Protein AF-A0A1I0YES9-F1 (afdb_monomer)

Mean predicted aligned error: 20.86 Å

Solvent-accessible surface area (backbone atoms only — not comparable to full-atom values): 18907 Å² total; per-residue (Å²): 132,87,70,92,66,82,30,44,30,53,49,101,87,64,50,78,77,45,81,45,62,55,63,86,83,44,99,81,66,45,87,92,53,69,62,56,60,60,53,52,29,49,54,52,49,52,52,48,52,53,48,55,63,71,62,62,65,89,45,71,67,57,54,51,50,52,53,52,50,52,54,51,50,54,49,51,52,53,52,51,52,52,50,52,52,51,51,54,52,54,51,52,54,52,48,55,52,51,51,51,62,43,51,58,49,55,53,49,50,55,54,50,54,51,50,54,50,52,52,54,51,51,54,53,51,52,53,55,51,53,53,49,50,56,53,48,54,55,51,48,56,51,50,51,35,51,76,70,64,66,46,97,68,83,80,75,80,78,62,101,71,59,51,49,64,53,56,75,46,67,52,98,89,67,52,83,46,68,76,28,62,70,71,69,89,75,85,62,88,60,73,70,65,76,51,72,86,46,80,73,61,46,94,71,64,46,67,60,97,80,45,80,45,35,68,84,66,85,85,87,80,72,72,76,84,72,62,74,56,67,52,79,45,81,43,47,48,80,54,72,48,67,80,52,74,48,78,56,83,97,53,90,74,50,103,82,48,51,75,47,79,40,72,40,94,86,65,50,71,71,58,52,51,53,54,60,65,16,47,67,44,78,46,78,75,61,96,41,33,34,35,47,29,64,72,42,73,72,52,87,56,69,46,54,35,32,40,39,49,94

Structure (mmCIF, N/CA/C/O backbone):
data_AF-A0A1I0YES9-F1
#
_entry.id   AF-A0A1I0YES9-F1
#
loop_
_atom_site.group_PDB
_atom_site.id
_atom_site.type_symbol
_atom_site.label_atom_id
_atom_site.label_alt_id
_atom_site.label_comp_id
_atom_site.label_asym_id
_atom_site.label_entity_id
_atom_site.label_seq_id
_atom_site.pdbx_PDB_ins_code
_atom_site.Cartn_x
_atom_site.Cartn_y
_atom_site.Cartn_z
_atom_site.occupancy
_atom_site.B_iso_or_equiv
_atom_site.auth_seq_id
_atom_site.auth_comp_id
_atom_site.auth_asym_id
_atom_site.auth_atom_id
_atom_site.pdbx_PDB_model_num
ATOM 1 N N . MET A 1 1 ? -72.087 -4.915 114.574 1.00 39.50 1 MET A N 1
ATOM 2 C CA . MET A 1 1 ? -73.286 -5.766 114.750 1.00 39.50 1 MET A CA 1
ATOM 3 C C . MET A 1 1 ? -72.898 -7.165 114.307 1.00 39.50 1 MET A C 1
ATOM 5 O O . MET A 1 1 ? -72.171 -7.263 113.325 1.00 39.50 1 MET A O 1
ATOM 9 N N . SER A 1 2 ? -73.262 -8.209 115.051 1.00 33.34 2 SER A N 1
ATOM 10 C CA . SER A 1 2 ? -72.766 -9.565 114.781 1.00 33.34 2 SER A CA 1
ATOM 11 C C . SER A 1 2 ? -73.334 -10.151 113.488 1.00 33.34 2 SER A C 1
ATOM 13 O O . SER A 1 2 ? -74.545 -10.192 113.324 1.00 33.34 2 SER A O 1
ATOM 15 N N . GLY A 1 3 ? -72.426 -10.613 112.625 1.00 33.34 3 GLY A N 1
ATOM 16 C CA . GLY A 1 3 ? -72.601 -11.643 111.597 1.00 33.34 3 GLY A CA 1
ATOM 17 C C . GLY A 1 3 ? -73.947 -11.774 110.880 1.00 33.34 3 GLY A C 1
ATOM 18 O O . GLY A 1 3 ? -74.808 -12.529 111.320 1.00 33.34 3 GLY A O 1
ATOM 19 N N . PHE A 1 4 ? -74.005 -11.269 109.645 1.00 38.16 4 PHE A N 1
ATOM 20 C CA . PHE A 1 4 ? -74.541 -12.106 108.567 1.00 38.16 4 PHE A CA 1
ATOM 21 C C . PHE A 1 4 ? -73.547 -13.263 108.373 1.00 38.16 4 PHE A C 1
ATOM 23 O O . PHE A 1 4 ? -72.517 -13.095 107.722 1.00 38.16 4 PHE A O 1
ATOM 30 N N . GLN A 1 5 ? -73.782 -14.389 109.050 1.00 46.78 5 GLN A N 1
ATOM 31 C CA . GLN A 1 5 ? -72.938 -15.584 108.936 1.00 46.78 5 GLN A CA 1
ATOM 32 C C . GLN A 1 5 ? -73.099 -16.208 107.543 1.00 46.78 5 GLN A C 1
ATOM 34 O O . GLN A 1 5 ? -74.176 -16.121 106.961 1.00 46.78 5 GLN A O 1
ATOM 39 N N . ALA A 1 6 ? -72.046 -16.837 107.014 1.00 45.03 6 ALA A N 1
ATOM 40 C CA . ALA A 1 6 ? -72.135 -17.604 105.773 1.00 45.03 6 ALA A CA 1
ATOM 41 C C . ALA A 1 6 ? -73.107 -18.795 105.947 1.00 45.03 6 ALA A C 1
ATOM 43 O O . ALA A 1 6 ? -73.213 -19.358 107.035 1.00 45.03 6 ALA A O 1
ATOM 44 N N . LEU A 1 7 ? -73.884 -19.128 104.909 1.00 57.81 7 LEU A N 1
ATOM 45 C CA . LEU A 1 7 ? -75.196 -19.783 105.072 1.00 57.81 7 LEU A CA 1
ATOM 46 C C . LEU A 1 7 ? -75.272 -21.176 104.423 1.00 57.81 7 LEU A C 1
ATOM 48 O O . LEU A 1 7 ? -75.690 -21.294 103.279 1.00 57.81 7 LEU A O 1
ATOM 52 N N . GLU A 1 8 ? -74.861 -22.241 105.101 1.00 55.75 8 GLU A N 1
ATOM 53 C CA . GLU A 1 8 ? -74.481 -23.481 104.406 1.00 55.75 8 GLU A CA 1
ATOM 54 C C . GLU A 1 8 ? -75.596 -24.256 103.668 1.00 55.75 8 GLU A C 1
ATOM 56 O O . GLU A 1 8 ? -76.604 -24.645 104.258 1.00 55.75 8 GLU A O 1
ATOM 61 N N . GLN A 1 9 ? -75.331 -24.615 102.403 1.00 57.19 9 GLN A N 1
ATOM 62 C CA . GLN A 1 9 ? -75.964 -25.735 101.704 1.00 57.19 9 GLN A CA 1
ATOM 63 C C . GLN A 1 9 ? -75.720 -27.011 102.513 1.00 57.19 9 GLN A C 1
ATOM 65 O O . GLN A 1 9 ? -74.569 -27.355 102.794 1.00 57.19 9 GLN A O 1
ATOM 70 N N . ARG A 1 10 ? -76.784 -27.737 102.870 1.00 56.84 10 ARG A N 1
ATOM 71 C CA . ARG A 1 10 ? -76.700 -28.950 103.695 1.00 56.84 10 ARG A CA 1
ATOM 72 C C . ARG A 1 10 ? -77.358 -30.157 103.027 1.00 56.84 10 ARG A C 1
ATOM 74 O O . ARG A 1 10 ? -78.342 -30.023 102.306 1.00 56.84 10 ARG A O 1
ATOM 81 N N . ASP A 1 11 ? -76.815 -31.348 103.268 1.00 59.56 11 ASP A N 1
ATOM 82 C CA . ASP A 1 11 ? -77.378 -32.605 102.772 1.00 59.56 11 ASP A CA 1
ATOM 83 C C . ASP A 1 11 ? -78.706 -32.968 103.479 1.00 59.56 11 ASP A C 1
ATOM 85 O O . ASP A 1 11 ? -79.130 -32.343 104.459 1.00 59.56 11 ASP A O 1
ATOM 89 N N . LYS A 1 12 ? -79.364 -34.045 103.026 1.00 56.19 12 LYS A N 1
ATOM 90 C CA . LYS A 1 12 ? -80.618 -34.540 103.634 1.00 56.19 12 LYS A CA 1
ATOM 91 C C . LYS A 1 12 ? -80.484 -34.935 105.117 1.00 56.19 12 LYS A C 1
ATOM 93 O O . LYS A 1 12 ? -81.504 -35.093 105.782 1.00 56.19 12 LYS A O 1
ATOM 98 N N . LYS A 1 13 ? -79.262 -35.089 105.639 1.00 59.03 13 LYS A N 1
ATOM 99 C CA . LYS A 1 13 ? -78.939 -35.418 107.037 1.00 59.03 13 LYS A CA 1
ATOM 100 C C . LYS A 1 13 ? -78.491 -34.192 107.851 1.00 59.03 13 LYS A C 1
ATOM 102 O O . LYS A 1 13 ? -78.345 -34.310 109.062 1.00 59.03 13 LYS A O 1
ATOM 107 N N . GLY A 1 14 ? -78.330 -33.025 107.222 1.00 55.53 14 GLY A N 1
ATOM 108 C CA . GLY A 1 14 ? -77.914 -31.770 107.853 1.00 55.53 14 GLY A CA 1
ATOM 109 C C . GLY A 1 14 ? -76.415 -31.453 107.769 1.00 55.53 14 GLY A C 1
ATOM 110 O O . GLY A 1 14 ? -75.996 -30.465 108.371 1.00 55.53 14 GLY A O 1
ATOM 111 N N . ASN A 1 15 ? -75.608 -32.231 107.041 1.00 59.72 15 ASN A N 1
ATOM 112 C CA . ASN A 1 15 ? -74.166 -31.990 106.887 1.00 59.72 15 ASN A CA 1
ATOM 113 C C . ASN A 1 15 ? -73.889 -30.880 105.870 1.00 59.72 15 ASN A C 1
ATOM 115 O O . ASN A 1 15 ? -74.498 -30.874 104.806 1.00 59.72 15 ASN A O 1
ATOM 119 N N . ILE A 1 16 ? -72.939 -29.993 106.163 1.00 61.31 16 ILE A N 1
ATOM 120 C CA . ILE A 1 16 ? -72.508 -28.906 105.270 1.00 61.31 16 ILE A CA 1
ATOM 121 C C . ILE A 1 16 ? -71.869 -29.481 103.998 1.00 61.31 16 ILE A C 1
ATOM 123 O O . ILE A 1 16 ? -70.936 -30.277 104.078 1.00 61.31 16 ILE A O 1
ATOM 127 N N . LEU A 1 17 ? -72.363 -29.051 102.836 1.00 62.03 17 LEU A N 1
ATOM 128 C CA . LEU A 1 17 ? -71.818 -29.355 101.509 1.00 62.03 17 LEU A CA 1
ATOM 129 C C . LEU A 1 17 ? -71.111 -28.141 100.880 1.00 62.03 17 LEU A C 1
ATOM 131 O O . LEU A 1 17 ? -70.144 -28.325 100.146 1.00 62.03 17 LEU A O 1
ATOM 135 N N . ALA A 1 18 ? -71.563 -26.916 101.176 1.00 59.91 18 ALA A N 1
ATOM 136 C CA . ALA A 1 18 ? -70.895 -25.659 100.821 1.00 59.91 18 ALA A CA 1
ATOM 137 C C . ALA A 1 18 ? -71.454 -24.492 101.655 1.00 59.91 18 ALA A C 1
ATOM 139 O O . ALA A 1 18 ? -72.605 -24.545 102.068 1.00 59.91 18 ALA A O 1
ATOM 140 N N . GLU A 1 19 ? -70.702 -23.411 101.863 1.00 53.53 19 GLU A N 1
ATOM 141 C CA . GLU A 1 19 ? -71.211 -22.205 102.538 1.00 53.53 19 GLU A CA 1
ATOM 142 C C . GLU A 1 19 ? -72.015 -21.317 101.546 1.00 53.53 19 GLU A C 1
ATOM 144 O O . GLU A 1 19 ? -71.445 -20.753 100.614 1.00 53.53 19 GLU A O 1
ATOM 149 N N . GLY A 1 20 ? -73.348 -21.231 101.711 1.00 53.19 20 GLY A N 1
ATOM 150 C CA . GLY A 1 20 ? -74.310 -20.433 100.915 1.00 53.19 20 GLY A CA 1
ATOM 151 C C . GLY A 1 20 ? -75.500 -21.233 100.307 1.00 53.19 20 GLY A C 1
ATOM 152 O O . GLY A 1 20 ? -75.258 -22.311 99.772 1.00 53.19 20 GLY A O 1
ATOM 153 N N . VAL A 1 21 ? -76.779 -20.782 100.286 1.00 53.59 21 VAL A N 1
ATOM 154 C CA . VAL A 1 21 ? -77.417 -19.602 100.942 1.00 53.59 21 VAL A CA 1
ATOM 155 C C . VAL A 1 21 ? -78.905 -19.810 101.397 1.00 53.59 21 VAL A C 1
ATOM 157 O O . VAL A 1 21 ? -79.758 -18.980 101.111 1.00 53.59 21 VAL A O 1
ATOM 160 N N . VAL A 1 22 ? -79.267 -20.870 102.139 1.00 50.53 22 VAL A N 1
ATOM 161 C CA . VAL A 1 22 ? -80.494 -20.940 103.003 1.00 50.53 22 VAL A CA 1
ATOM 162 C C . VAL A 1 22 ? -80.456 -22.176 103.905 1.00 50.53 22 VAL A C 1
ATOM 164 O O . VAL A 1 22 ? -80.057 -23.249 103.464 1.00 50.53 22 VAL A O 1
ATOM 167 N N . SER A 1 23 ? -80.975 -22.064 105.134 1.00 48.97 23 SER A N 1
ATOM 168 C CA . SER A 1 23 ? -81.404 -23.248 105.892 1.00 48.97 23 SER A CA 1
ATOM 169 C C . SER A 1 23 ? -82.873 -23.558 105.602 1.00 48.97 23 SER A C 1
ATOM 171 O O . SER A 1 23 ? -83.720 -22.664 105.627 1.00 48.97 23 SER A O 1
ATOM 173 N N . LYS A 1 24 ? -83.179 -24.849 105.439 1.00 50.25 24 LYS A N 1
ATOM 174 C CA . LYS A 1 24 ? -84.542 -25.415 105.452 1.00 50.25 24 LYS A CA 1
ATOM 175 C C . LYS A 1 24 ? -85.346 -25.043 106.711 1.00 50.25 24 LYS A C 1
ATOM 177 O O . LYS A 1 24 ? -86.572 -25.005 106.662 1.00 50.25 24 LYS A O 1
ATOM 182 N N . ASP A 1 25 ? -84.654 -24.704 107.800 1.00 49.19 25 ASP A N 1
ATOM 183 C CA . ASP A 1 25 ? -85.221 -24.301 109.092 1.00 49.19 25 ASP A CA 1
ATOM 184 C C . ASP A 1 25 ? -85.488 -22.779 109.177 1.00 49.19 25 ASP A C 1
ATOM 186 O O . ASP A 1 25 ? -85.439 -22.178 110.251 1.00 49.19 25 ASP A O 1
ATOM 190 N N . SER A 1 26 ? -85.753 -22.124 108.040 1.00 52.66 26 SER A N 1
ATOM 191 C CA . SER A 1 26 ? -86.293 -20.761 108.028 1.00 52.66 26 SER A CA 1
ATOM 192 C C . SER A 1 26 ? -87.669 -20.737 108.718 1.00 52.66 26 SER A C 1
ATOM 194 O O . SER A 1 26 ? -88.516 -21.577 108.411 1.00 52.66 26 SER A O 1
ATOM 196 N N . PRO A 1 27 ? -87.974 -19.759 109.594 1.00 52.38 27 PRO A N 1
ATOM 197 C CA . PRO A 1 27 ? -89.284 -19.655 110.250 1.00 52.38 27 PRO A CA 1
ATOM 198 C C . PRO A 1 27 ? -90.443 -19.313 109.288 1.00 52.38 27 PRO A C 1
ATOM 200 O O . PRO A 1 27 ? -91.572 -19.122 109.732 1.00 52.38 27 PRO A O 1
ATOM 203 N N . LEU A 1 28 ? -90.168 -19.215 107.982 1.00 51.03 28 LEU A N 1
ATOM 204 C CA . LEU A 1 28 ? -91.133 -18.974 106.907 1.00 51.03 28 LEU A CA 1
ATOM 205 C C . LEU A 1 28 ? -91.370 -20.211 106.015 1.00 51.03 28 LEU A C 1
ATOM 207 O O . LEU A 1 28 ? -92.166 -20.130 105.077 1.00 51.03 28 LEU A O 1
ATOM 211 N N . THR A 1 29 ? -90.703 -21.344 106.271 1.00 55.66 29 THR A N 1
ATOM 212 C CA . THR A 1 29 ? -90.888 -22.569 105.478 1.00 55.66 29 THR A CA 1
ATOM 213 C C . THR A 1 29 ? -92.224 -23.237 105.828 1.00 55.66 29 THR A C 1
ATOM 215 O O . THR A 1 29 ? -92.450 -23.658 106.963 1.00 55.66 29 THR A O 1
ATOM 218 N N . THR A 1 30 ? -93.112 -23.358 104.846 1.00 57.09 30 THR A N 1
ATOM 219 C CA . THR A 1 30 ? -94.385 -24.087 104.915 1.00 57.09 30 THR A CA 1
ATOM 220 C C . THR A 1 30 ? -94.371 -25.240 103.908 1.00 57.09 30 THR A C 1
ATOM 222 O O . THR A 1 30 ? -93.484 -25.328 103.057 1.00 57.09 30 THR A O 1
ATOM 225 N N . GLY A 1 31 ? -95.359 -26.141 103.966 1.00 59.81 31 GLY A N 1
ATOM 226 C CA . GLY A 1 31 ? -95.460 -27.233 102.986 1.00 59.81 31 GLY A CA 1
ATOM 227 C C . GLY A 1 31 ? -95.463 -26.726 101.536 1.00 59.81 31 GLY A C 1
ATOM 228 O O . GLY A 1 31 ? -94.753 -27.269 100.693 1.00 59.81 31 GLY A O 1
ATOM 229 N N . ASP A 1 32 ? -96.167 -25.621 101.284 1.00 56.44 32 ASP A N 1
ATOM 230 C CA . ASP A 1 32 ? -96.429 -25.088 99.942 1.00 56.44 32 ASP A CA 1
ATOM 231 C C . ASP A 1 32 ? -95.246 -24.329 99.309 1.00 56.44 32 ASP A C 1
ATOM 233 O O . ASP A 1 32 ? -95.257 -24.088 98.104 1.00 56.44 32 ASP A O 1
ATOM 237 N N . ASN A 1 33 ? -94.225 -23.945 100.088 1.00 55.19 33 ASN A N 1
ATOM 238 C CA . ASN A 1 33 ? -93.036 -23.232 99.588 1.00 55.19 33 ASN A CA 1
ATOM 239 C C . ASN A 1 33 ? -91.731 -24.054 99.674 1.00 55.19 33 ASN A C 1
ATOM 241 O O . ASN A 1 33 ? -90.637 -23.535 99.427 1.00 55.19 33 ASN A O 1
ATOM 245 N N . THR A 1 34 ? -91.851 -25.355 99.960 1.00 57.09 34 THR A N 1
ATOM 246 C CA . THR A 1 34 ? -90.730 -26.303 100.003 1.00 57.09 34 THR A CA 1
ATOM 247 C C . THR A 1 34 ? -90.016 -26.360 98.644 1.00 57.09 34 THR A C 1
ATOM 249 O O . THR A 1 34 ? -90.621 -26.707 97.633 1.00 57.09 34 THR A O 1
ATOM 252 N N . GLY A 1 35 ? -88.721 -26.029 98.614 1.00 61.12 35 GLY A N 1
ATOM 253 C CA . GLY A 1 35 ? -87.875 -26.053 97.410 1.00 61.12 35 GLY A CA 1
ATOM 254 C C . GLY A 1 35 ? -87.785 -24.734 96.628 1.00 61.12 35 GLY A C 1
ATOM 255 O O . GLY A 1 35 ? -86.829 -24.549 95.880 1.00 61.12 35 GLY A O 1
ATOM 256 N N . ILE A 1 36 ? -88.693 -23.769 96.838 1.00 64.56 36 ILE A N 1
ATOM 257 C CA . ILE A 1 36 ? -88.598 -22.440 96.192 1.00 64.56 36 ILE A CA 1
ATOM 258 C C . ILE A 1 36 ? -87.325 -21.710 96.650 1.00 64.56 36 ILE A C 1
ATOM 260 O O . ILE A 1 36 ? -86.632 -21.082 95.851 1.00 64.56 36 ILE A O 1
ATOM 264 N N . TYR A 1 37 ? -86.983 -21.839 97.933 1.00 63.22 37 TYR A N 1
ATOM 265 C CA . TYR A 1 37 ? -85.780 -21.244 98.513 1.00 63.22 37 TYR A CA 1
ATOM 266 C C . TYR A 1 37 ? -84.473 -21.851 97.977 1.00 63.22 37 TYR A C 1
ATOM 268 O O . TYR A 1 37 ? -83.497 -21.118 97.832 1.00 63.22 37 TYR A O 1
ATOM 276 N N . ASP A 1 38 ? -84.461 -23.143 97.627 1.00 64.19 38 ASP A N 1
ATOM 277 C CA . ASP A 1 38 ? -83.286 -23.801 97.036 1.00 64.19 38 ASP A CA 1
ATOM 278 C C . ASP A 1 38 ? -82.996 -23.241 95.632 1.00 64.19 38 ASP A C 1
ATOM 280 O O . ASP A 1 38 ? -81.850 -22.932 95.309 1.00 64.19 38 ASP A O 1
ATOM 284 N N . VAL A 1 39 ? -84.046 -23.042 94.821 1.00 69.44 39 VAL A N 1
ATOM 285 C CA . VAL A 1 39 ? -83.941 -22.436 93.481 1.00 69.44 39 VAL A CA 1
ATOM 286 C C . VAL A 1 39 ? -83.455 -20.988 93.572 1.00 69.44 39 VAL A C 1
ATOM 288 O O . VAL A 1 39 ? -82.511 -20.618 92.882 1.00 69.44 39 VAL A O 1
ATOM 291 N N . ILE A 1 40 ? -84.029 -20.186 94.478 1.00 72.12 40 ILE A N 1
ATOM 292 C CA . ILE A 1 40 ? -83.613 -18.788 94.686 1.00 72.12 40 ILE A CA 1
ATOM 293 C C . ILE A 1 40 ? -82.141 -18.699 95.122 1.00 72.12 40 ILE A C 1
ATOM 295 O O . ILE A 1 40 ? -81.425 -17.803 94.674 1.00 72.12 40 ILE A O 1
ATOM 299 N N . ALA A 1 41 ? -81.663 -19.607 95.978 1.00 69.56 41 ALA A N 1
ATOM 300 C CA . ALA A 1 41 ? -80.262 -19.618 96.393 1.00 69.56 41 ALA A CA 1
ATOM 301 C C . ALA A 1 41 ? -79.305 -19.987 95.253 1.00 69.56 41 ALA A C 1
ATOM 303 O O . ALA A 1 41 ? -78.244 -19.371 95.142 1.00 69.56 41 ALA A O 1
ATOM 304 N N . GLU A 1 42 ? -79.676 -20.943 94.399 1.00 69.81 42 GLU A N 1
ATOM 305 C CA . GLU A 1 42 ? -78.869 -21.311 93.234 1.00 69.81 42 GLU A CA 1
ATOM 306 C C . GLU A 1 42 ? -78.844 -20.180 92.192 1.00 69.81 42 GLU A C 1
ATOM 308 O O . GLU A 1 42 ? -77.763 -19.791 91.753 1.00 69.81 42 GLU A O 1
ATOM 313 N N . ASP A 1 43 ? -79.986 -19.555 91.885 1.00 79.88 43 ASP A N 1
ATOM 314 C CA . ASP A 1 43 ? -80.059 -18.392 90.985 1.00 79.88 43 ASP A CA 1
ATOM 315 C C . ASP A 1 43 ? -79.182 -17.229 91.486 1.00 79.88 43 ASP A C 1
ATOM 317 O O . ASP A 1 43 ? -78.410 -16.641 90.723 1.00 79.88 43 ASP A O 1
ATOM 321 N N . LEU A 1 44 ? -79.232 -16.918 92.788 1.00 80.25 44 LEU A N 1
ATOM 322 C CA . LEU A 1 44 ? -78.382 -15.891 93.401 1.00 80.25 44 LEU A CA 1
ATOM 323 C C . LEU A 1 44 ? -76.890 -16.263 93.368 1.00 80.25 44 LEU A C 1
ATOM 325 O O . LEU A 1 44 ? -76.042 -15.380 93.214 1.00 80.25 44 LEU A O 1
ATOM 329 N N . ARG A 1 45 ? -76.551 -17.553 93.472 1.00 75.12 45 ARG A N 1
ATOM 330 C CA . ARG A 1 45 ? -75.173 -18.055 93.364 1.00 75.12 45 ARG A CA 1
ATOM 331 C C . ARG A 1 45 ? -74.646 -17.964 91.933 1.00 75.12 45 ARG A C 1
ATOM 333 O O . ARG A 1 45 ? -73.517 -17.512 91.731 1.00 75.12 45 ARG A O 1
ATOM 340 N N . VAL A 1 46 ? -75.468 -18.321 90.947 1.00 79.94 46 VAL A N 1
ATOM 341 C CA . VAL A 1 46 ? -75.164 -18.158 89.520 1.00 79.94 46 VAL A CA 1
ATOM 342 C C . VAL A 1 46 ? -74.950 -16.678 89.207 1.00 79.94 46 VAL A C 1
ATOM 344 O O . VAL A 1 46 ? -73.889 -16.328 88.690 1.00 79.94 46 VAL A O 1
ATOM 347 N N . LEU A 1 47 ? -75.864 -15.794 89.621 1.00 82.25 47 LEU A N 1
ATOM 348 C CA . LEU A 1 47 ? -75.720 -14.341 89.464 1.00 82.25 47 LEU A CA 1
ATOM 349 C C . LEU A 1 47 ? -74.445 -13.799 90.127 1.00 82.25 47 LEU A C 1
ATOM 351 O O . LEU A 1 47 ? -73.752 -12.982 89.522 1.00 82.25 47 LEU A O 1
ATOM 355 N N . LYS A 1 48 ? -74.085 -14.279 91.325 1.00 78.75 48 LYS A N 1
ATOM 356 C CA . LYS A 1 48 ? -72.828 -13.906 91.991 1.00 78.75 48 LYS A CA 1
ATOM 357 C C . LYS A 1 48 ? -71.600 -14.355 91.189 1.00 78.75 48 LYS A C 1
ATOM 359 O O . LYS A 1 48 ? -70.716 -13.540 90.954 1.00 78.75 48 LYS A O 1
ATOM 364 N N . SER A 1 49 ? -71.568 -15.595 90.696 1.00 76.31 49 SER A N 1
ATOM 365 C CA . SER A 1 49 ? -70.455 -16.084 89.862 1.00 76.31 49 SER A CA 1
ATOM 366 C C . SER A 1 49 ? -70.343 -15.363 88.511 1.00 76.31 49 SER A C 1
ATOM 368 O O . SER A 1 49 ? -69.239 -15.083 88.047 1.00 76.31 49 SER A O 1
ATOM 370 N N . MET A 1 50 ? -71.472 -15.003 87.890 1.00 80.62 50 MET A N 1
ATOM 371 C CA . MET A 1 50 ? -71.497 -14.194 86.671 1.00 80.62 50 MET A CA 1
ATOM 372 C C . MET A 1 50 ? -70.986 -12.778 86.936 1.00 80.62 50 MET A C 1
ATOM 374 O O . MET A 1 50 ? -70.209 -12.266 86.135 1.00 80.62 50 MET A O 1
ATOM 378 N N . LEU A 1 51 ? -71.371 -12.171 88.063 1.00 80.06 51 LEU A N 1
ATOM 379 C CA . LEU A 1 51 ? -70.880 -10.862 88.486 1.00 80.06 51 LEU A CA 1
ATOM 380 C C . LEU A 1 51 ? -69.373 -10.889 88.767 1.00 80.06 51 LEU A C 1
ATOM 382 O O . LEU A 1 51 ? -68.676 -9.991 88.313 1.00 80.06 51 LEU A O 1
ATOM 386 N N . ASP A 1 52 ? -68.861 -11.923 89.437 1.00 76.81 52 ASP A N 1
ATOM 387 C CA . ASP A 1 52 ? -67.426 -12.069 89.721 1.00 76.81 52 ASP A CA 1
ATOM 388 C C . ASP A 1 52 ? -66.598 -12.275 88.441 1.00 76.81 52 ASP A C 1
ATOM 390 O O . ASP A 1 52 ? -65.516 -11.708 88.310 1.00 76.81 52 ASP A O 1
ATOM 394 N N . ASN A 1 53 ? -67.136 -12.993 87.448 1.00 74.50 53 ASN A N 1
ATOM 395 C CA . ASN A 1 53 ? -66.519 -13.105 86.122 1.00 74.50 53 ASN A CA 1
ATOM 396 C C . ASN A 1 53 ? -66.598 -11.791 85.315 1.00 74.50 53 ASN A C 1
ATOM 398 O O . ASN A 1 53 ? -65.673 -11.476 84.572 1.00 74.50 53 ASN A O 1
ATOM 402 N N . PHE A 1 54 ? -67.671 -11.002 85.458 1.00 73.25 54 PHE A N 1
ATOM 403 C CA . PHE A 1 54 ? -67.789 -9.676 84.828 1.00 73.25 54 PHE A CA 1
ATOM 404 C C . PHE A 1 54 ? -66.939 -8.601 85.524 1.00 73.25 54 PHE A C 1
ATOM 406 O O . PHE A 1 54 ? -66.521 -7.641 84.880 1.00 73.25 54 PHE A O 1
ATOM 413 N N . GLN A 1 55 ? -66.667 -8.764 86.822 1.00 63.78 55 GLN A N 1
ATOM 414 C CA . GLN A 1 55 ? -65.728 -7.956 87.604 1.00 63.78 55 GLN A CA 1
ATOM 415 C C . GLN A 1 55 ? -64.287 -8.486 87.538 1.00 63.78 55 GLN A C 1
ATOM 417 O O . GLN A 1 55 ? -63.458 -8.128 88.375 1.00 63.78 55 GLN A O 1
ATOM 422 N N . GLN A 1 56 ? -63.945 -9.275 86.513 1.00 66.06 56 GLN A N 1
ATOM 423 C CA . GLN A 1 56 ? -62.554 -9.473 86.120 1.00 66.06 56 GLN A CA 1
ATOM 424 C C . GLN A 1 56 ? -62.014 -8.156 85.530 1.00 66.06 56 GLN A C 1
ATOM 426 O O . GLN A 1 56 ? -61.955 -7.961 84.316 1.00 66.06 56 GLN A O 1
ATOM 431 N N . GLU A 1 57 ? -61.692 -7.209 86.416 1.00 69.38 57 GLU A N 1
ATOM 432 C CA . GLU A 1 57 ? -61.181 -5.889 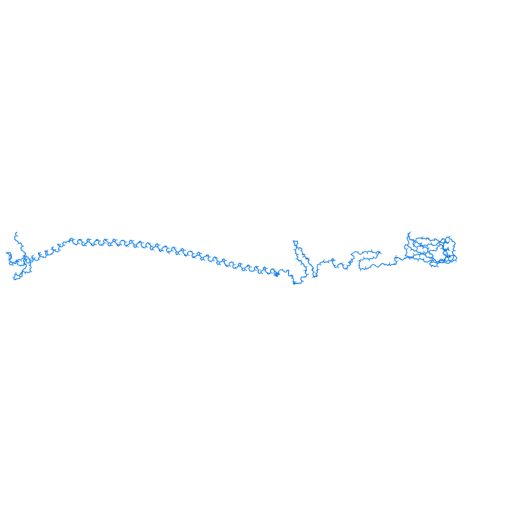86.058 1.00 69.38 57 GLU A CA 1
ATOM 433 C C . GLU A 1 57 ? -59.897 -6.019 85.233 1.00 69.38 57 GLU A C 1
ATOM 435 O O . GLU A 1 57 ? -59.004 -6.800 85.569 1.00 69.38 57 GLU A O 1
ATOM 440 N N . VAL A 1 58 ? -59.775 -5.210 84.173 1.00 74.56 58 VAL A N 1
ATOM 441 C CA . VAL A 1 58 ? -58.513 -5.070 83.435 1.00 74.56 58 VAL A CA 1
ATOM 442 C C . VAL A 1 58 ? -57.460 -4.563 84.411 1.00 74.56 58 VAL A C 1
ATOM 444 O O . VAL A 1 58 ? -57.494 -3.405 84.837 1.00 74.56 58 VAL A O 1
ATOM 447 N N . THR A 1 59 ? -56.531 -5.436 84.787 1.00 79.88 59 THR A N 1
ATOM 448 C CA . THR A 1 59 ? -55.546 -5.095 85.806 1.00 79.88 59 THR A CA 1
ATOM 449 C C . THR A 1 59 ? -54.516 -4.116 85.241 1.00 79.88 59 THR A C 1
ATOM 451 O O . THR A 1 59 ? -54.266 -4.054 84.032 1.00 79.88 59 THR A O 1
ATOM 454 N N . ARG A 1 60 ? -53.843 -3.363 86.123 1.00 81.50 60 ARG A N 1
ATOM 455 C CA . ARG A 1 60 ? -52.666 -2.573 85.714 1.00 81.50 60 ARG A CA 1
ATOM 456 C C . ARG A 1 60 ? -51.586 -3.448 85.073 1.00 81.50 60 ARG A C 1
ATOM 458 O O . ARG A 1 60 ? -50.932 -2.996 84.143 1.00 81.50 60 ARG A O 1
ATOM 465 N N . GLU A 1 61 ? -51.454 -4.696 85.517 1.00 87.00 61 GLU A N 1
ATOM 466 C CA . GLU A 1 61 ? -50.485 -5.649 84.978 1.00 87.00 61 GLU A CA 1
ATOM 467 C C . GLU A 1 61 ? -50.771 -5.993 83.505 1.00 87.00 61 GLU A C 1
ATOM 469 O O . GLU A 1 61 ? -49.845 -6.111 82.705 1.00 87.00 61 GLU A O 1
ATOM 474 N N . ASP A 1 62 ? -52.042 -6.099 83.113 1.00 87.19 62 ASP A N 1
ATOM 475 C CA . ASP A 1 62 ? -52.427 -6.394 81.727 1.00 87.19 62 ASP A CA 1
ATOM 476 C C . ASP A 1 62 ? -52.222 -5.187 80.805 1.00 87.19 62 ASP A C 1
ATOM 478 O O . ASP A 1 62 ? -51.713 -5.328 79.690 1.00 87.19 62 ASP A O 1
ATOM 482 N N . LEU A 1 63 ? -52.506 -3.980 81.305 1.00 88.19 63 LEU A N 1
ATOM 483 C CA . LEU A 1 63 ? -52.142 -2.725 80.640 1.00 88.19 63 LEU A CA 1
ATOM 484 C C . LEU A 1 63 ? -50.621 -2.591 80.466 1.00 88.19 63 LEU A C 1
ATOM 486 O O . LEU A 1 63 ? -50.159 -2.208 79.390 1.00 88.19 63 LEU A O 1
ATOM 490 N N . ASP A 1 64 ? -49.829 -2.947 81.478 1.00 91.12 64 ASP A N 1
ATOM 491 C CA . ASP A 1 64 ? -48.366 -2.913 81.407 1.00 91.12 64 ASP A CA 1
ATOM 492 C C . ASP A 1 64 ? -47.807 -3.945 80.412 1.00 91.12 64 ASP A C 1
ATOM 494 O O . ASP A 1 64 ? -46.894 -3.617 79.647 1.00 91.12 64 ASP A O 1
ATOM 498 N N . LYS A 1 65 ? -48.397 -5.149 80.325 1.00 91.81 65 LYS A N 1
ATOM 499 C CA . LYS A 1 65 ? -48.074 -6.147 79.282 1.00 91.81 65 LYS A CA 1
ATOM 500 C C . LYS A 1 65 ? -48.353 -5.604 77.878 1.00 91.81 65 LYS A C 1
ATOM 502 O O . LYS A 1 65 ? -47.479 -5.684 77.014 1.00 91.81 65 LYS A O 1
ATOM 507 N N . VAL A 1 66 ? -49.526 -5.007 77.644 1.00 93.75 66 VAL A N 1
ATOM 508 C CA . VAL A 1 66 ? -49.878 -4.402 76.343 1.00 93.75 66 VAL A CA 1
ATOM 509 C C . VAL A 1 66 ? -48.930 -3.249 75.994 1.00 93.75 66 VAL A C 1
ATOM 511 O O . VAL A 1 66 ? -48.418 -3.193 74.875 1.00 93.75 66 VAL A O 1
ATOM 514 N N . ASN A 1 67 ? -48.607 -2.379 76.954 1.00 93.94 67 ASN A N 1
ATOM 515 C CA . ASN A 1 67 ? -47.645 -1.289 76.768 1.00 93.94 67 ASN A CA 1
ATOM 516 C C . ASN A 1 67 ? -46.220 -1.795 76.476 1.00 93.94 67 ASN A C 1
ATOM 518 O O . ASN A 1 67 ? -45.487 -1.171 75.704 1.00 93.94 67 ASN A O 1
ATOM 522 N N . ALA A 1 68 ? -45.805 -2.916 77.073 1.00 95.00 68 ALA A N 1
ATOM 523 C CA . ALA A 1 68 ? -44.527 -3.555 76.772 1.00 95.00 68 ALA A CA 1
ATOM 524 C C . ALA A 1 68 ? -44.498 -4.125 75.344 1.00 95.00 68 ALA A C 1
ATOM 526 O O . ALA A 1 68 ? -43.517 -3.911 74.630 1.00 95.00 68 ALA A O 1
ATOM 527 N N . ILE A 1 69 ? -45.580 -4.777 74.902 1.00 96.19 69 ILE A N 1
ATOM 528 C CA . ILE A 1 69 ? -45.730 -5.281 73.528 1.00 96.19 69 ILE A CA 1
ATOM 529 C C . ILE A 1 69 ? -45.692 -4.123 72.521 1.00 96.19 69 ILE A C 1
ATOM 531 O O . ILE A 1 69 ? -44.924 -4.185 71.563 1.00 96.19 69 ILE A O 1
ATOM 535 N N . ALA A 1 70 ? -46.437 -3.038 72.758 1.00 96.19 70 ALA A N 1
ATOM 536 C CA . ALA A 1 70 ? -46.440 -1.861 71.884 1.00 96.19 70 ALA A CA 1
ATOM 537 C C . ALA A 1 70 ? -45.024 -1.282 71.694 1.00 96.19 70 ALA A C 1
ATOM 539 O O . ALA A 1 70 ? -44.564 -1.124 70.565 1.00 96.19 70 ALA A O 1
ATOM 540 N N . LYS A 1 71 ? -44.270 -1.095 72.788 1.00 96.25 71 LYS A N 1
ATOM 541 C CA . LYS A 1 71 ? -42.868 -0.633 72.738 1.00 96.25 71 LYS A CA 1
ATOM 542 C C . LYS A 1 71 ? -41.944 -1.583 71.967 1.00 96.25 71 LYS A C 1
ATOM 544 O O . LYS A 1 71 ? -41.014 -1.122 71.303 1.00 96.25 71 LYS A O 1
ATOM 549 N N . GLN A 1 72 ? -42.165 -2.897 72.050 1.00 96.94 72 GLN A N 1
ATOM 550 C CA . GLN A 1 72 ? -41.405 -3.879 71.267 1.00 96.94 72 GLN A CA 1
ATOM 551 C C . GLN A 1 72 ? -41.730 -3.782 69.770 1.00 96.94 72 GLN A C 1
ATOM 553 O O . GLN A 1 72 ? -40.808 -3.810 68.953 1.00 96.94 72 GLN A O 1
ATOM 558 N N . VAL A 1 73 ? -43.008 -3.608 69.412 1.00 97.25 73 VAL A N 1
ATOM 559 C CA . VAL A 1 73 ? -43.463 -3.422 68.024 1.00 97.25 73 VAL A CA 1
ATOM 560 C C . VAL A 1 73 ? -42.910 -2.124 67.428 1.00 97.25 73 VAL A C 1
ATOM 562 O O . VAL A 1 73 ? -42.323 -2.166 66.348 1.00 97.25 73 VAL A O 1
ATOM 565 N N . ASP A 1 74 ? -42.994 -0.999 68.144 1.00 97.00 74 ASP A N 1
ATOM 566 C CA . ASP A 1 74 ? -42.443 0.291 67.698 1.00 97.00 74 ASP A CA 1
ATOM 567 C C . ASP A 1 74 ? -40.931 0.210 67.451 1.00 97.00 74 ASP A C 1
ATOM 569 O O . ASP A 1 74 ? -40.419 0.699 66.437 1.00 97.00 74 ASP A O 1
ATOM 573 N N . LYS A 1 75 ? -40.197 -0.459 68.353 1.00 96.69 75 LYS A N 1
ATOM 574 C CA . LYS A 1 75 ? -38.762 -0.697 68.180 1.00 96.69 75 LYS A CA 1
ATOM 575 C C . LYS A 1 75 ? -38.486 -1.566 66.950 1.00 96.69 75 LYS A C 1
ATOM 577 O O . LYS A 1 75 ? -37.616 -1.215 66.154 1.00 96.69 75 LYS A O 1
ATOM 582 N N . ALA A 1 76 ? -39.221 -2.666 66.773 1.00 96.81 76 ALA A N 1
ATOM 583 C CA . ALA A 1 76 ? -39.065 -3.554 65.623 1.00 96.81 76 ALA A CA 1
ATOM 584 C C . ALA A 1 76 ? -39.341 -2.826 64.295 1.00 96.81 76 ALA A C 1
ATOM 586 O O . ALA A 1 76 ? -38.571 -2.971 63.347 1.00 96.81 76 ALA A O 1
ATOM 587 N N . LEU A 1 77 ? -40.375 -1.979 64.246 1.00 97.69 77 LEU A N 1
ATOM 588 C CA . LEU A 1 77 ? -40.703 -1.156 63.082 1.00 97.69 77 LEU A CA 1
ATOM 589 C C . LEU A 1 77 ? -39.623 -0.095 62.805 1.00 97.69 77 LEU A C 1
ATOM 591 O O . LEU A 1 77 ? -39.235 0.111 61.654 1.00 97.69 77 LEU A O 1
ATOM 595 N N . SER A 1 78 ? -39.090 0.551 63.848 1.00 97.00 78 SER A N 1
ATOM 596 C CA . SER A 1 78 ? -37.975 1.503 63.732 1.00 97.00 78 SER A CA 1
ATOM 597 C C . SER A 1 78 ? -36.716 0.842 63.163 1.00 97.00 78 SER A C 1
ATOM 599 O O . SER A 1 78 ? -36.085 1.384 62.253 1.00 97.00 78 SER A O 1
ATOM 601 N N . ASP A 1 79 ? -36.360 -0.342 63.660 1.00 96.81 79 ASP A N 1
ATOM 602 C CA . ASP A 1 79 ? -35.173 -1.070 63.214 1.00 96.81 79 ASP A CA 1
ATOM 603 C C . ASP A 1 79 ? -35.353 -1.642 61.794 1.00 96.81 79 ASP A C 1
ATOM 605 O O . ASP A 1 79 ? -34.434 -1.540 60.978 1.00 96.81 79 ASP A O 1
ATOM 609 N N . ALA A 1 80 ? -36.554 -2.117 61.439 1.00 96.69 80 ALA A N 1
ATOM 610 C CA . ALA A 1 80 ? -36.896 -2.518 60.072 1.00 96.69 80 ALA A CA 1
ATOM 611 C C . ALA A 1 80 ? -36.795 -1.348 59.074 1.00 96.69 80 ALA A C 1
ATOM 613 O O . ALA A 1 80 ? -36.219 -1.502 57.996 1.00 96.69 80 ALA A O 1
ATOM 614 N N . ASN A 1 81 ? -37.276 -0.155 59.443 1.00 97.00 81 ASN A N 1
ATOM 615 C CA . ASN A 1 81 ? -37.169 1.043 58.604 1.00 97.00 81 ASN A CA 1
ATOM 616 C C . ASN A 1 81 ? -35.709 1.486 58.394 1.00 97.00 81 ASN A C 1
ATOM 618 O O . ASN A 1 81 ? -35.333 1.858 57.279 1.00 97.00 81 ASN A O 1
ATOM 622 N N . LYS A 1 82 ? -34.854 1.396 59.426 1.00 96.81 82 LYS A N 1
ATOM 623 C CA . LYS A 1 82 ? -33.404 1.647 59.288 1.00 96.81 82 LYS A CA 1
ATOM 624 C C . LYS A 1 82 ? -32.751 0.639 58.341 1.00 96.81 82 LYS A C 1
ATOM 626 O O . LYS A 1 82 ? -31.999 1.045 57.456 1.00 96.81 82 LYS A O 1
ATOM 631 N N . ALA A 1 83 ? -33.065 -0.650 58.490 1.00 96.25 83 ALA A N 1
ATOM 632 C CA . ALA A 1 83 ? -32.550 -1.706 57.621 1.00 96.25 83 ALA A CA 1
ATOM 633 C C . ALA A 1 83 ? -32.985 -1.502 56.157 1.00 96.25 83 ALA A C 1
ATOM 635 O O . ALA A 1 83 ? -32.152 -1.568 55.255 1.00 96.25 83 ALA A O 1
ATOM 636 N N . ALA A 1 84 ? -34.252 -1.156 55.909 1.00 96.31 84 ALA A N 1
ATOM 637 C CA . ALA A 1 84 ? -34.748 -0.828 54.571 1.00 96.31 84 ALA A CA 1
ATOM 638 C C . ALA A 1 84 ? -34.022 0.386 53.954 1.00 96.31 84 ALA A C 1
ATOM 640 O O . ALA A 1 84 ? -33.669 0.365 52.773 1.00 96.31 84 ALA A O 1
ATOM 641 N N . GLY A 1 85 ? -33.733 1.418 54.757 1.00 96.62 85 GLY A N 1
ATOM 642 C CA . GLY A 1 85 ? -32.919 2.565 54.341 1.00 96.62 85 GLY A CA 1
ATOM 643 C C . GLY A 1 85 ? -31.491 2.174 53.938 1.00 96.62 85 GLY A C 1
ATOM 644 O O . GLY A 1 85 ? -31.014 2.599 52.885 1.00 96.62 85 GLY A O 1
ATOM 645 N N . GLN A 1 86 ? -30.835 1.315 54.724 1.00 96.94 86 GLN A N 1
ATOM 646 C CA . GLN A 1 86 ? -29.501 0.783 54.415 1.00 96.94 86 GLN A CA 1
ATOM 647 C C . GLN A 1 86 ? -29.499 -0.073 53.142 1.00 96.94 86 GLN A C 1
ATOM 649 O O . GLN A 1 86 ? -28.643 0.117 52.281 1.00 96.94 86 GLN A O 1
ATOM 654 N N . VAL A 1 87 ? -30.483 -0.963 52.968 1.00 97.06 87 VAL A N 1
ATOM 655 C CA . VAL A 1 87 ? -30.633 -1.765 51.742 1.00 97.06 87 VAL A CA 1
ATOM 656 C C . VAL A 1 87 ? -30.801 -0.858 50.521 1.00 97.06 87 VAL A C 1
ATOM 658 O O . VAL A 1 87 ? -30.118 -1.060 49.519 1.00 97.06 87 VAL A O 1
ATOM 661 N N . LYS A 1 88 ? -31.634 0.187 50.606 1.00 97.12 88 LYS A N 1
ATOM 662 C CA . LYS A 1 88 ? -31.828 1.147 49.508 1.00 97.12 88 LYS A CA 1
ATOM 663 C C . LYS A 1 88 ? -30.538 1.897 49.147 1.00 97.12 88 LYS A C 1
ATOM 665 O O . LYS A 1 88 ? -30.264 2.082 47.963 1.00 97.12 88 LYS A O 1
ATOM 670 N N . ALA A 1 89 ? -29.734 2.289 50.138 1.00 96.69 89 ALA A N 1
ATOM 671 C CA . ALA A 1 89 ? -28.427 2.907 49.907 1.00 96.69 89 ALA A CA 1
ATOM 672 C C . ALA A 1 89 ? -27.437 1.932 49.241 1.00 96.69 89 ALA A C 1
ATOM 674 O O . ALA A 1 89 ? -26.795 2.286 48.253 1.00 96.69 89 ALA A O 1
ATOM 675 N N . ASN A 1 90 ? -27.372 0.685 49.715 1.00 96.69 90 ASN A N 1
ATOM 676 C CA . ASN A 1 90 ? -26.503 -0.349 49.147 1.00 96.69 90 ASN A CA 1
ATOM 677 C C . ASN A 1 90 ? -26.874 -0.689 47.693 1.00 96.69 90 ASN A C 1
ATOM 679 O O . ASN A 1 90 ? -25.985 -0.859 46.862 1.00 96.69 90 ASN A O 1
ATOM 683 N N . VAL A 1 91 ? -28.171 -0.733 47.362 1.00 97.81 91 VAL A N 1
ATOM 684 C CA . VAL A 1 91 ? -28.653 -0.922 45.981 1.00 97.81 91 VAL A CA 1
ATOM 685 C C . VAL A 1 91 ? -28.220 0.236 45.077 1.00 97.81 91 VAL A C 1
ATOM 687 O O . VAL A 1 91 ? -27.754 -0.011 43.968 1.00 97.81 91 VAL A O 1
ATOM 690 N N . ALA A 1 92 ? -28.303 1.486 45.545 1.00 97.06 92 ALA A N 1
ATOM 691 C CA . ALA A 1 92 ? -27.839 2.641 44.772 1.00 97.06 92 ALA A CA 1
ATOM 692 C C . ALA A 1 92 ? -26.322 2.589 44.501 1.00 97.06 92 ALA A C 1
ATOM 694 O O . ALA A 1 92 ? -25.894 2.807 43.369 1.00 97.06 92 ALA A O 1
ATOM 695 N N . ILE A 1 93 ? -25.516 2.224 45.507 1.00 97.25 93 ILE A N 1
ATOM 696 C CA . ILE A 1 93 ? -24.061 2.039 45.359 1.00 97.25 93 ILE A CA 1
ATOM 697 C C . ILE A 1 93 ? -23.750 0.923 44.350 1.00 97.25 93 ILE A C 1
ATOM 699 O O . ILE A 1 93 ? -22.897 1.101 43.481 1.00 97.25 93 ILE A O 1
ATOM 703 N N . ALA A 1 94 ? -24.457 -0.210 44.428 1.00 97.19 94 ALA A N 1
ATOM 704 C CA . ALA A 1 94 ? -24.292 -1.321 43.493 1.00 97.19 94 ALA A CA 1
ATOM 705 C C . ALA A 1 94 ? -24.658 -0.931 42.049 1.00 97.19 94 ALA A C 1
ATOM 707 O O . ALA A 1 94 ? -23.952 -1.322 41.120 1.00 97.19 94 ALA A O 1
ATOM 708 N N . GLN A 1 95 ? -25.706 -0.122 41.862 1.00 97.75 95 GLN A N 1
ATOM 709 C CA . GLN A 1 95 ? -26.097 0.396 40.551 1.00 97.75 95 GLN A CA 1
ATOM 710 C C . GLN A 1 95 ? -25.001 1.295 39.961 1.00 97.75 95 GLN A C 1
ATOM 712 O O . GLN A 1 95 ? -24.521 1.022 38.865 1.00 97.75 95 GLN A O 1
ATOM 717 N N . SER A 1 96 ? -24.514 2.290 40.712 1.00 97.00 96 SER A N 1
ATOM 718 C CA . SER A 1 96 ? -23.424 3.162 40.246 1.00 97.00 96 SER A CA 1
ATOM 719 C C . SER A 1 96 ? -22.126 2.395 39.962 1.00 97.00 96 SER A C 1
ATOM 721 O O . SER A 1 96 ? -21.407 2.726 39.020 1.00 97.00 96 SER A O 1
ATOM 723 N N . ALA A 1 97 ? -21.822 1.343 40.729 1.00 97.25 97 ALA A N 1
ATOM 724 C CA . ALA A 1 97 ? -20.685 0.469 40.451 1.00 97.25 97 ALA A CA 1
ATOM 725 C C . ALA A 1 97 ? -20.860 -0.317 39.135 1.00 97.25 97 ALA A C 1
ATOM 727 O O . ALA A 1 97 ? -19.902 -0.447 38.370 1.00 97.25 97 ALA A O 1
ATOM 728 N N . ALA A 1 98 ? -22.072 -0.802 38.845 1.00 97.62 98 ALA A N 1
ATOM 729 C CA . ALA A 1 98 ? -22.392 -1.484 37.592 1.00 97.62 98 ALA A CA 1
ATOM 730 C C . ALA A 1 98 ? -22.335 -0.537 36.380 1.00 97.62 98 ALA A C 1
ATOM 732 O O . ALA A 1 98 ? -21.791 -0.918 35.341 1.00 97.62 98 ALA A O 1
ATOM 733 N N . ASP A 1 99 ? -22.831 0.694 36.530 1.00 97.88 99 ASP A N 1
ATOM 734 C CA . ASP A 1 99 ? -22.799 1.726 35.491 1.00 97.88 99 ASP A CA 1
ATOM 735 C C . ASP A 1 99 ? -21.346 2.131 35.173 1.00 97.88 99 ASP A C 1
ATOM 737 O O . ASP A 1 99 ? -20.932 2.083 34.015 1.00 97.88 99 ASP A O 1
ATOM 741 N N . ASN A 1 100 ? -20.515 2.390 36.191 1.00 97.31 100 ASN A N 1
ATOM 742 C CA . ASN A 1 100 ? -19.079 2.654 36.013 1.00 97.31 100 ASN A CA 1
ATOM 743 C C . ASN A 1 100 ? -18.356 1.478 35.325 1.00 97.31 100 ASN A C 1
ATOM 745 O O . ASN A 1 100 ? -17.571 1.674 34.397 1.00 97.31 100 ASN A O 1
ATOM 749 N N . ALA A 1 101 ? -18.652 0.237 35.731 1.00 97.38 101 ALA A N 1
ATOM 750 C CA . ALA A 1 101 ? -18.098 -0.968 35.111 1.00 97.38 101 ALA A CA 1
ATOM 751 C C . ALA A 1 101 ? -18.615 -1.221 33.681 1.00 97.38 101 ALA A C 1
ATOM 753 O O . ALA A 1 101 ? -18.043 -2.040 32.954 1.00 97.38 101 ALA A O 1
ATOM 754 N N . LYS A 1 102 ? -19.702 -0.564 33.262 1.00 98.19 102 LYS A N 1
ATOM 755 C CA . LYS A 1 102 ? -20.120 -0.512 31.861 1.00 98.19 102 LYS A CA 1
ATOM 756 C C . LYS A 1 102 ? -19.311 0.540 31.104 1.00 98.19 102 LYS A C 1
ATOM 758 O O . LYS A 1 102 ? -18.686 0.172 30.116 1.00 98.19 102 LYS A O 1
ATOM 763 N N . THR A 1 103 ? -19.223 1.771 31.610 1.00 98.31 103 THR A N 1
ATOM 764 C CA . THR A 1 103 ? -18.436 2.857 30.998 1.00 98.31 103 THR A CA 1
ATOM 765 C C . THR A 1 103 ? -17.000 2.425 30.694 1.00 98.31 103 THR A C 1
ATOM 767 O O . THR A 1 103 ? -16.573 2.514 29.548 1.00 98.31 103 THR A O 1
ATOM 770 N N . TYR A 1 104 ? -16.289 1.832 31.662 1.00 97.62 104 TYR A N 1
ATOM 771 C CA . TYR A 1 104 ? -14.921 1.344 31.435 1.00 97.62 104 TYR A CA 1
ATOM 772 C C . TYR A 1 104 ? -14.822 0.255 30.356 1.00 97.62 104 TYR A C 1
ATOM 774 O O . TYR A 1 104 ? -13.814 0.172 29.654 1.00 97.62 104 TYR A O 1
ATOM 782 N N . ARG A 1 105 ? -15.846 -0.596 30.201 1.00 98.12 105 ARG A N 1
ATOM 783 C CA . ARG A 1 105 ? -15.879 -1.604 29.130 1.00 98.12 105 ARG A CA 1
ATOM 784 C C . ARG A 1 105 ? -16.139 -0.964 27.773 1.00 98.12 105 ARG A C 1
ATOM 786 O O . ARG A 1 105 ? -15.432 -1.300 26.829 1.00 98.12 105 ARG A O 1
ATOM 793 N N . ASP A 1 106 ? -17.082 -0.033 27.691 1.00 98.19 106 ASP A N 1
ATOM 794 C CA . ASP A 1 106 ? -17.424 0.666 26.451 1.00 98.19 106 ASP A CA 1
ATOM 795 C C . ASP A 1 106 ? -16.227 1.518 25.955 1.00 98.19 106 ASP A C 1
ATOM 797 O O . ASP A 1 106 ? -15.863 1.452 24.780 1.00 98.19 106 ASP A O 1
ATOM 801 N N . GLU A 1 107 ? -15.520 2.212 26.860 1.00 97.94 107 GLU A N 1
ATOM 802 C CA . GLU A 1 107 ? -14.246 2.904 26.581 1.00 97.94 107 GLU A CA 1
ATOM 803 C C . GLU A 1 107 ? -13.139 1.941 26.121 1.00 97.94 107 GLU A C 1
ATOM 805 O O . GLU A 1 107 ? -12.424 2.218 25.152 1.00 97.94 107 GLU A O 1
ATOM 810 N N . THR A 1 108 ? -13.008 0.783 26.781 1.00 98.12 108 THR A N 1
ATOM 811 C CA . THR A 1 108 ? -12.027 -0.243 26.394 1.00 98.12 108 THR A CA 1
ATOM 812 C C . THR A 1 108 ? -12.302 -0.758 24.981 1.00 98.12 108 THR A C 1
ATOM 814 O O . THR A 1 108 ? -11.378 -0.807 24.170 1.00 98.12 108 THR A O 1
ATOM 817 N N . VAL A 1 109 ? -13.557 -1.086 24.652 1.00 98.25 109 VAL A N 1
ATOM 818 C CA . VAL A 1 109 ? -13.956 -1.551 23.312 1.00 98.25 109 VAL A CA 1
ATOM 819 C C . VAL A 1 109 ? -13.650 -0.488 22.256 1.00 98.25 109 VAL A C 1
ATOM 821 O O . VAL A 1 109 ? -12.963 -0.791 21.282 1.00 98.25 109 VAL A O 1
ATOM 824 N N . ALA A 1 110 ? -14.027 0.773 22.493 1.00 98.25 110 ALA A N 1
ATOM 825 C CA . ALA A 1 110 ? -13.719 1.874 21.577 1.00 98.25 110 ALA A CA 1
ATOM 826 C C . ALA A 1 110 ? -12.202 2.040 21.336 1.00 98.25 110 ALA A C 1
ATOM 828 O O . ALA A 1 110 ? -11.768 2.286 20.207 1.00 98.25 110 ALA A O 1
ATOM 829 N N . SER A 1 111 ? -11.374 1.858 22.374 1.00 97.94 111 SER A N 1
ATOM 830 C CA . SER A 1 111 ? -9.911 1.900 22.236 1.00 97.94 111 SER A CA 1
ATOM 831 C C . SER A 1 111 ? -9.353 0.741 21.392 1.00 97.94 111 SER A C 1
ATOM 833 O O . SER A 1 111 ? -8.428 0.942 20.599 1.00 97.94 111 SER A O 1
ATOM 835 N N . VAL A 1 112 ? -9.944 -0.455 21.509 1.00 98.44 112 VAL A N 1
ATOM 836 C CA . VAL A 1 112 ? -9.571 -1.653 20.739 1.00 98.44 112 VAL A CA 1
ATOM 837 C C . VAL A 1 112 ? -9.979 -1.514 19.272 1.00 98.44 112 VAL A C 1
ATOM 839 O O . VAL A 1 112 ? -9.166 -1.805 18.394 1.00 98.44 112 VAL A O 1
ATOM 842 N N . ASP A 1 113 ? -11.175 -0.998 18.983 1.00 98.44 113 ASP A N 1
ATOM 843 C CA . ASP A 1 113 ? -11.649 -0.763 17.611 1.00 98.44 113 ASP A CA 1
ATOM 844 C C . ASP A 1 113 ? -10.795 0.288 16.878 1.00 98.44 113 ASP A C 1
ATOM 846 O O . ASP A 1 113 ? -10.444 0.124 15.700 1.00 98.44 113 ASP A O 1
ATOM 850 N N . LEU A 1 114 ? -10.372 1.340 17.588 1.00 98.38 114 LEU A N 1
ATOM 851 C CA . LEU A 1 114 ? -9.426 2.328 17.067 1.00 98.38 114 LEU A CA 1
ATOM 852 C C . LEU A 1 114 ? -8.052 1.701 16.778 1.00 98.38 114 LEU A C 1
ATOM 854 O O . LEU A 1 114 ? -7.452 1.974 15.734 1.00 98.38 114 LEU A O 1
ATOM 858 N N . ALA A 1 115 ? -7.550 0.840 17.669 1.00 98.38 115 ALA A N 1
ATOM 859 C CA . ALA A 1 115 ? -6.293 0.124 17.458 1.00 98.38 115 ALA A CA 1
ATOM 860 C C . ALA A 1 115 ? -6.375 -0.842 16.260 1.00 98.38 115 ALA A C 1
ATOM 862 O O . ALA A 1 115 ? -5.472 -0.859 15.420 1.00 98.38 115 ALA A O 1
ATOM 863 N N . ALA A 1 116 ? -7.475 -1.589 16.122 1.00 98.50 116 ALA A N 1
ATOM 864 C CA . ALA A 1 116 ? -7.726 -2.481 14.991 1.00 98.50 116 ALA A CA 1
ATOM 865 C C . ALA A 1 116 ? -7.775 -1.718 13.653 1.00 98.50 116 ALA A C 1
ATOM 867 O O . ALA A 1 116 ? -7.194 -2.167 12.659 1.00 98.50 116 ALA A O 1
ATOM 868 N N . SER A 1 117 ? -8.394 -0.534 13.644 1.00 98.50 117 SER A N 1
ATOM 869 C CA . SER A 1 117 ? -8.443 0.358 12.477 1.00 98.50 117 SER A CA 1
ATOM 870 C C . SER A 1 117 ? -7.043 0.828 12.062 1.00 98.50 117 SER A C 1
ATOM 872 O O . SER A 1 117 ? -6.646 0.635 10.911 1.00 98.50 117 SER A O 1
ATOM 874 N N . LYS A 1 118 ? -6.227 1.307 13.012 1.00 98.56 118 LYS A N 1
ATOM 875 C CA . LYS A 1 118 ? -4.824 1.687 12.755 1.00 98.56 118 LYS A CA 1
ATOM 876 C C . LYS A 1 118 ? -3.968 0.512 12.267 1.00 98.56 118 LYS A C 1
ATOM 878 O O . LYS A 1 118 ? -3.129 0.678 11.385 1.00 98.56 118 LYS A O 1
ATOM 883 N N . ILE A 1 119 ? -4.189 -0.700 12.784 1.00 98.50 119 ILE A N 1
ATOM 884 C CA . ILE A 1 119 ? -3.505 -1.914 12.303 1.00 98.50 119 ILE A CA 1
ATOM 885 C C . ILE A 1 119 ? -3.876 -2.225 10.843 1.00 98.50 119 ILE A C 1
ATOM 887 O O . ILE A 1 119 ? -3.012 -2.639 10.066 1.00 98.50 119 ILE A O 1
ATOM 891 N N . LYS A 1 120 ? -5.132 -2.006 10.435 1.00 98.56 120 LYS A N 1
ATOM 892 C CA . LYS A 1 120 ? -5.582 -2.174 9.042 1.00 98.56 120 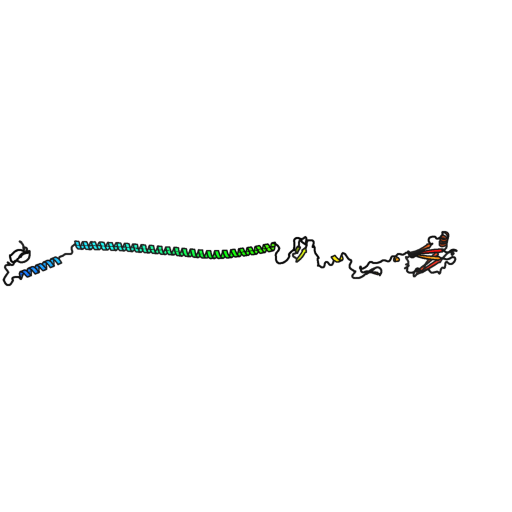LYS A CA 1
ATOM 893 C C . LYS A 1 120 ? -4.930 -1.154 8.096 1.00 98.56 120 LYS A C 1
ATOM 895 O O . LYS A 1 120 ? -4.505 -1.524 6.999 1.00 98.56 120 LYS A O 1
ATOM 900 N N . GLU A 1 121 ? -4.793 0.096 8.530 1.00 98.38 121 GLU A N 1
ATOM 901 C CA . GLU A 1 121 ? -4.070 1.142 7.793 1.00 98.38 121 GLU A CA 1
ATOM 902 C C . GLU A 1 121 ? -2.583 0.787 7.633 1.00 98.38 121 GLU A C 1
ATOM 904 O O . GLU A 1 121 ? -2.076 0.760 6.511 1.00 98.38 121 GLU A O 1
ATOM 909 N N . MET A 1 122 ? -1.903 0.397 8.719 1.00 98.56 122 MET A N 1
ATOM 910 C CA . MET A 1 122 ? -0.494 -0.021 8.675 1.00 98.56 122 MET A CA 1
ATOM 911 C C . MET A 1 122 ? -0.260 -1.223 7.747 1.00 98.56 122 MET A C 1
ATOM 913 O O . MET A 1 122 ? 0.706 -1.224 6.987 1.00 98.56 122 MET A O 1
ATOM 917 N N . LYS A 1 123 ? -1.153 -2.224 7.741 1.00 98.56 123 LYS A N 1
ATOM 918 C CA . LYS A 1 123 ? -1.077 -3.355 6.795 1.00 98.56 123 LYS A CA 1
ATOM 919 C C . LYS A 1 123 ? -1.168 -2.902 5.336 1.00 98.56 123 LYS A C 1
ATOM 921 O O . LYS A 1 123 ? -0.427 -3.409 4.498 1.00 98.56 123 LYS A O 1
ATOM 926 N N . THR A 1 124 ? -2.040 -1.936 5.044 1.00 98.56 124 THR A N 1
ATOM 927 C CA . THR A 1 124 ? -2.166 -1.341 3.702 1.00 98.56 124 THR A CA 1
ATOM 928 C C . THR A 1 124 ? -0.883 -0.605 3.303 1.00 98.56 124 THR A C 1
ATOM 930 O O . THR A 1 124 ? -0.385 -0.797 2.197 1.00 98.56 124 THR A O 1
ATOM 933 N N . LEU A 1 125 ? -0.293 0.173 4.218 1.00 98.69 125 LEU A N 1
ATOM 934 C CA . LEU A 1 125 ? 0.969 0.880 3.975 1.00 98.69 125 LEU A CA 1
ATOM 935 C C . LEU A 1 125 ? 2.139 -0.083 3.705 1.00 98.69 125 LEU A C 1
ATOM 937 O O . LEU A 1 125 ? 2.908 0.143 2.774 1.00 98.69 125 LEU A O 1
ATOM 941 N N . ILE A 1 126 ? 2.244 -1.178 4.466 1.00 98.62 126 ILE A N 1
ATOM 942 C CA . ILE A 1 126 ? 3.264 -2.223 4.262 1.00 98.62 126 ILE A CA 1
ATOM 943 C C . ILE A 1 126 ? 3.136 -2.861 2.870 1.00 98.62 126 ILE A C 1
ATOM 945 O O . ILE A 1 126 ? 4.145 -3.056 2.196 1.00 98.62 126 ILE A O 1
ATOM 949 N N . ALA A 1 127 ? 1.915 -3.139 2.400 1.00 98.56 127 ALA A N 1
ATOM 950 C CA . ALA A 1 127 ? 1.702 -3.676 1.054 1.00 98.56 127 ALA A CA 1
ATOM 951 C C . ALA A 1 127 ? 2.203 -2.713 -0.042 1.00 98.56 127 ALA A C 1
ATOM 953 O O . ALA A 1 127 ? 2.901 -3.137 -0.964 1.00 98.56 127 ALA A O 1
ATOM 954 N N . THR A 1 128 ? 1.924 -1.413 0.095 1.00 98.50 128 THR A N 1
ATOM 955 C CA . THR A 1 128 ? 2.417 -0.372 -0.824 1.00 98.50 128 THR A CA 1
ATOM 956 C C . THR A 1 128 ? 3.943 -0.242 -0.794 1.00 98.50 128 THR A C 1
ATOM 958 O O . THR A 1 128 ? 4.568 -0.101 -1.846 1.00 98.50 128 THR A O 1
ATOM 961 N N . LEU A 1 129 ? 4.566 -0.321 0.388 1.00 98.56 129 LEU A N 1
ATOM 962 C CA . LEU A 1 129 ? 6.027 -0.300 0.533 1.00 98.56 129 LEU A CA 1
ATOM 963 C C . LEU A 1 129 ? 6.689 -1.511 -0.138 1.00 98.56 129 LEU A C 1
ATOM 965 O O . LEU A 1 129 ? 7.653 -1.332 -0.878 1.00 98.56 129 LEU A O 1
ATOM 969 N N . ASN A 1 130 ? 6.135 -2.715 0.035 1.00 98.38 130 ASN A N 1
ATOM 970 C CA . ASN A 1 130 ? 6.631 -3.924 -0.629 1.00 98.38 130 ASN A CA 1
ATOM 971 C C . ASN A 1 130 ? 6.541 -3.806 -2.160 1.00 98.38 130 ASN A C 1
ATOM 973 O O . ASN A 1 130 ? 7.523 -4.066 -2.850 1.00 98.38 130 ASN A O 1
ATOM 977 N N . GLN A 1 131 ? 5.411 -3.327 -2.697 1.00 98.19 131 GLN A N 1
ATOM 978 C CA . GLN A 1 131 ? 5.280 -3.078 -4.139 1.00 98.19 131 GLN A CA 1
ATOM 979 C C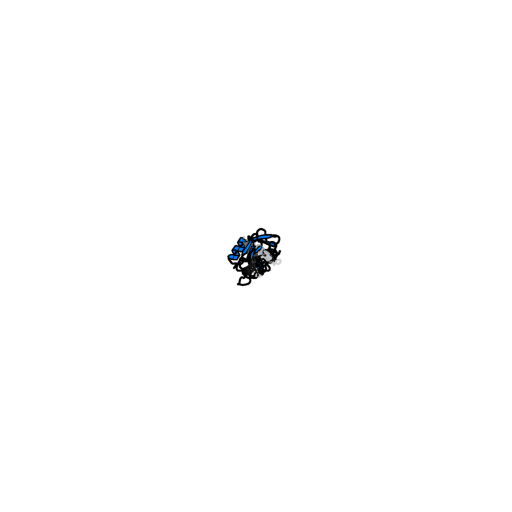 . GLN A 1 131 ? 6.284 -2.025 -4.638 1.00 98.19 131 GLN A C 1
ATOM 981 O O . GLN A 1 131 ? 6.814 -2.136 -5.743 1.00 98.19 131 GLN A O 1
ATOM 986 N N . THR A 1 132 ? 6.570 -1.007 -3.822 1.00 98.31 132 THR A N 1
ATOM 987 C CA . THR A 1 132 ? 7.553 0.036 -4.144 1.00 98.31 132 THR A CA 1
ATOM 988 C C . THR A 1 132 ? 8.972 -0.537 -4.185 1.00 98.31 132 THR A C 1
ATOM 990 O O . THR A 1 132 ? 9.717 -0.216 -5.107 1.00 98.31 132 THR A O 1
ATOM 993 N N . ALA A 1 133 ? 9.328 -1.434 -3.259 1.00 98.19 133 ALA A N 1
ATOM 994 C CA . ALA A 1 133 ? 10.608 -2.143 -3.268 1.00 98.19 133 ALA A CA 1
ATOM 995 C C . ALA A 1 133 ? 10.778 -2.993 -4.541 1.00 98.19 133 ALA A C 1
ATOM 997 O O . ALA A 1 133 ? 11.759 -2.809 -5.256 1.00 98.19 133 ALA A O 1
ATOM 998 N N . THR A 1 134 ? 9.780 -3.807 -4.907 1.00 97.88 134 THR A N 1
ATOM 999 C CA . THR A 1 134 ? 9.795 -4.589 -6.160 1.00 97.88 134 THR A CA 1
ATOM 1000 C C . THR A 1 134 ? 9.936 -3.703 -7.405 1.00 97.88 134 THR A C 1
ATOM 1002 O O . THR A 1 134 ? 10.663 -4.039 -8.341 1.00 97.88 134 THR A O 1
ATOM 1005 N N . ASN A 1 135 ? 9.289 -2.532 -7.423 1.00 96.94 135 ASN A N 1
ATOM 1006 C CA . ASN A 1 135 ? 9.439 -1.574 -8.522 1.00 96.94 135 ASN A CA 1
ATOM 1007 C C . ASN A 1 135 ? 10.867 -0.993 -8.591 1.00 96.94 135 ASN A C 1
ATOM 1009 O O . ASN A 1 135 ? 11.395 -0.802 -9.687 1.00 96.94 135 ASN A O 1
ATOM 1013 N N . ILE A 1 136 ? 11.503 -0.726 -7.444 1.00 96.88 136 ILE A N 1
ATOM 1014 C CA . ILE A 1 136 ? 12.894 -0.250 -7.365 1.00 96.88 136 ILE A CA 1
ATOM 1015 C C . ILE A 1 136 ? 13.867 -1.333 -7.843 1.00 96.88 136 ILE A C 1
ATOM 1017 O O . ILE A 1 136 ? 14.746 -1.031 -8.646 1.00 96.88 136 ILE A O 1
ATOM 1021 N N . GLU A 1 137 ? 13.689 -2.588 -7.424 1.00 95.69 137 GLU A N 1
ATOM 1022 C CA . GLU A 1 137 ? 14.494 -3.731 -7.884 1.00 95.69 137 GLU A CA 1
ATOM 1023 C C . GLU A 1 137 ? 14.430 -3.883 -9.412 1.00 95.69 137 GLU A C 1
ATOM 1025 O O . GLU A 1 137 ? 15.464 -3.984 -10.076 1.00 95.69 137 GLU A O 1
ATOM 1030 N N . ALA A 1 138 ? 13.231 -3.788 -9.998 1.00 92.75 138 ALA A N 1
ATOM 1031 C CA . ALA A 1 138 ? 13.051 -3.822 -11.449 1.00 92.75 138 ALA A CA 1
ATOM 1032 C C . ALA A 1 138 ? 13.737 -2.642 -12.172 1.00 92.75 138 ALA A C 1
ATOM 1034 O O . ALA A 1 138 ? 14.291 -2.814 -13.261 1.00 92.75 138 ALA A O 1
ATOM 1035 N N . LEU A 1 139 ? 13.733 -1.439 -11.585 1.00 91.56 139 LEU A N 1
ATOM 1036 C CA . LEU A 1 139 ? 14.442 -0.277 -12.134 1.00 91.56 139 LEU A CA 1
ATOM 1037 C C . LEU A 1 139 ? 15.967 -0.412 -12.017 1.00 91.56 139 LEU A C 1
ATOM 1039 O O . LEU A 1 139 ? 16.677 -0.022 -12.945 1.00 91.56 139 LEU A O 1
ATOM 1043 N N . LEU A 1 140 ? 16.474 -0.992 -10.926 1.00 90.56 140 LEU A N 1
ATOM 1044 C CA . LEU A 1 140 ? 17.899 -1.280 -10.750 1.00 90.56 140 LEU A CA 1
ATOM 1045 C C . LEU A 1 140 ? 18.387 -2.324 -11.761 1.00 90.56 140 LEU A C 1
ATOM 1047 O O . LEU A 1 140 ? 19.368 -2.061 -12.450 1.00 90.56 140 LEU A O 1
ATOM 1051 N N . GLY A 1 141 ? 17.652 -3.421 -11.967 1.00 86.75 141 GLY A N 1
ATOM 1052 C CA . GLY A 1 141 ? 17.982 -4.403 -13.010 1.00 86.75 141 GLY A CA 1
ATOM 1053 C C . GLY A 1 141 ? 18.002 -3.795 -14.421 1.00 86.75 141 GLY A C 1
ATOM 1054 O O . GLY A 1 141 ? 18.888 -4.087 -15.224 1.00 86.75 141 GLY A O 1
ATOM 1055 N N . ARG A 1 142 ? 17.084 -2.861 -14.722 1.00 85.62 142 ARG A N 1
ATOM 1056 C CA . ARG A 1 142 ? 17.117 -2.090 -15.982 1.00 85.62 142 ARG A CA 1
ATOM 1057 C C . ARG A 1 142 ? 18.335 -1.166 -16.073 1.00 85.62 142 ARG A C 1
ATOM 1059 O O . ARG A 1 142 ? 18.912 -1.051 -17.151 1.00 85.62 142 ARG A O 1
ATOM 1066 N N . LYS A 1 143 ? 18.748 -0.528 -14.973 1.00 79.31 143 LYS A N 1
ATOM 1067 C CA . LYS A 1 143 ? 19.974 0.287 -14.914 1.00 79.31 143 LYS A CA 1
ATOM 1068 C C . LYS A 1 143 ? 21.223 -0.562 -15.164 1.00 79.31 143 LYS A C 1
ATOM 1070 O O . LYS A 1 143 ? 22.094 -0.129 -15.913 1.00 79.31 143 LYS A O 1
ATOM 1075 N N . GLU A 1 144 ? 21.299 -1.757 -14.586 1.00 77.38 144 GLU A N 1
ATOM 1076 C CA . GLU A 1 144 ? 22.422 -2.677 -14.795 1.00 77.38 144 GLU A CA 1
ATOM 1077 C C . GLU A 1 144 ? 22.517 -3.126 -16.259 1.00 77.38 144 GLU A C 1
ATOM 1079 O O . GLU A 1 144 ? 23.599 -3.046 -16.844 1.00 77.38 144 GLU A O 1
ATOM 1084 N N . ALA A 1 145 ? 21.388 -3.464 -16.896 1.00 68.62 145 ALA A N 1
ATOM 1085 C CA . ALA A 1 145 ? 21.320 -3.763 -18.331 1.00 68.62 145 ALA A CA 1
ATOM 1086 C C . ALA A 1 145 ? 21.783 -2.585 -19.219 1.00 68.62 145 ALA A C 1
ATOM 1088 O O . ALA A 1 145 ? 22.477 -2.795 -20.212 1.00 68.62 145 ALA A O 1
ATOM 1089 N N . ILE A 1 146 ? 21.464 -1.340 -18.835 1.00 69.25 146 ILE A N 1
ATOM 1090 C CA . ILE A 1 146 ? 21.970 -0.130 -19.507 1.00 69.25 146 ILE A CA 1
ATOM 1091 C C . ILE A 1 146 ? 23.491 -0.001 -19.323 1.00 69.25 146 ILE A C 1
ATOM 1093 O O . ILE A 1 146 ? 24.211 0.195 -20.298 1.00 69.25 146 ILE A O 1
ATOM 1097 N N . SER A 1 147 ? 24.002 -0.149 -18.095 1.00 65.19 147 SER A N 1
ATOM 1098 C CA . SER A 1 147 ? 25.441 -0.002 -17.808 1.00 65.19 147 SER A CA 1
ATOM 1099 C C . SER A 1 147 ? 26.322 -1.126 -18.363 1.00 65.19 147 SER A C 1
ATOM 1101 O O . SER A 1 147 ? 27.521 -0.929 -18.529 1.00 65.19 147 SER A O 1
ATOM 1103 N N . THR A 1 148 ? 25.740 -2.287 -18.669 1.00 61.97 148 THR A N 1
ATOM 1104 C CA . THR A 1 148 ? 26.429 -3.441 -19.276 1.00 61.97 148 THR A CA 1
ATOM 1105 C C . THR A 1 148 ? 26.329 -3.466 -20.807 1.00 61.97 148 THR A C 1
ATOM 1107 O O . THR A 1 148 ? 26.756 -4.433 -21.430 1.00 61.97 148 THR A O 1
ATOM 1110 N N . GLY A 1 149 ? 25.796 -2.408 -21.434 1.00 54.59 149 GLY A N 1
ATOM 1111 C CA . GLY A 1 149 ? 25.749 -2.255 -22.894 1.00 54.59 149 GLY A CA 1
ATOM 1112 C C . GLY A 1 149 ? 24.590 -2.972 -23.595 1.00 54.59 149 GLY A C 1
ATOM 1113 O O . GLY A 1 149 ? 24.405 -2.788 -24.795 1.00 54.59 149 GLY A O 1
ATOM 1114 N N . ASN A 1 150 ? 23.753 -3.716 -22.864 1.00 54.34 150 ASN A N 1
ATOM 1115 C CA . ASN A 1 150 ? 22.594 -4.432 -23.406 1.00 54.34 150 ASN A CA 1
ATOM 1116 C C . ASN A 1 150 ? 21.300 -3.598 -23.340 1.00 54.34 150 ASN A C 1
ATOM 1118 O O . ASN A 1 150 ? 20.248 -4.056 -22.885 1.00 54.34 150 ASN A O 1
ATOM 1122 N N . VAL A 1 151 ? 21.349 -2.374 -23.870 1.00 51.72 151 VAL A N 1
ATOM 1123 C CA . VAL A 1 151 ? 20.132 -1.696 -24.338 1.00 51.72 151 VAL A CA 1
ATOM 1124 C C . VAL A 1 151 ? 19.793 -2.177 -25.742 1.00 51.72 151 VAL A C 1
ATOM 1126 O O . VAL A 1 151 ? 20.588 -2.039 -26.666 1.00 51.72 151 VAL A O 1
ATOM 1129 N N . GLY A 1 152 ? 18.566 -2.673 -25.924 1.00 50.22 152 GLY A N 1
ATOM 1130 C CA . GLY A 1 152 ? 17.998 -3.071 -27.222 1.00 50.22 152 GLY A CA 1
ATOM 1131 C C . GLY A 1 152 ? 17.737 -1.914 -28.200 1.00 50.22 152 GLY A C 1
ATOM 1132 O O . GLY A 1 152 ? 16.825 -2.001 -29.015 1.00 50.22 152 GLY A O 1
ATOM 1133 N N . TYR A 1 153 ? 18.513 -0.833 -28.108 1.00 47.94 153 TYR A N 1
ATOM 1134 C CA . TYR A 1 153 ? 18.638 0.207 -29.118 1.00 47.94 153 TYR A CA 1
ATOM 1135 C C . TYR A 1 153 ? 20.113 0.237 -29.525 1.00 47.94 153 TYR A C 1
ATOM 1137 O O . TYR A 1 153 ? 20.961 0.774 -28.814 1.00 47.94 153 TYR A O 1
ATOM 1145 N N . ALA A 1 154 ? 20.431 -0.470 -30.608 1.00 42.97 154 ALA A N 1
ATOM 1146 C CA . ALA A 1 154 ? 21.792 -0.901 -30.886 1.00 42.97 154 ALA A CA 1
ATOM 1147 C C . ALA A 1 154 ? 22.732 0.258 -31.262 1.00 42.97 154 ALA A C 1
ATOM 1149 O O . ALA A 1 154 ? 22.725 0.737 -32.393 1.00 42.97 154 ALA A O 1
ATOM 1150 N N . VAL A 1 155 ? 23.650 0.578 -30.350 1.00 54.28 155 VAL A N 1
ATOM 1151 C CA . VAL A 1 155 ? 25.053 0.824 -30.718 1.00 54.28 155 VAL A CA 1
ATOM 1152 C C . VAL A 1 155 ? 25.898 -0.282 -30.082 1.00 54.28 155 VAL A C 1
ATOM 1154 O O . VAL A 1 155 ? 26.714 -0.064 -29.191 1.00 54.28 155 VAL A O 1
ATOM 1157 N N . THR A 1 156 ? 25.655 -1.520 -30.517 1.00 45.94 156 THR A N 1
ATOM 1158 C CA . THR A 1 156 ? 26.532 -2.654 -30.207 1.00 45.94 156 THR A CA 1
ATOM 1159 C C . THR A 1 156 ? 27.859 -2.473 -30.935 1.00 45.94 156 THR A C 1
ATOM 1161 O O . THR A 1 156 ? 27.997 -2.904 -32.083 1.00 45.94 156 THR A O 1
ATOM 1164 N N . PHE A 1 157 ? 28.845 -1.883 -30.261 1.00 51.81 157 PHE A N 1
ATOM 1165 C CA . PHE A 1 157 ? 30.246 -2.065 -30.627 1.00 51.81 157 PHE A CA 1
ATOM 1166 C C . PHE A 1 157 ? 30.611 -3.527 -30.362 1.00 51.81 157 PHE A C 1
ATOM 1168 O O . PHE A 1 157 ? 30.885 -3.924 -29.231 1.00 51.81 157 PHE A O 1
ATOM 1175 N N . HIS A 1 158 ? 30.509 -4.347 -31.408 1.00 45.06 158 HIS A N 1
ATOM 1176 C CA . HIS A 1 158 ? 30.854 -5.758 -31.335 1.00 45.06 158 HIS A CA 1
ATOM 1177 C C . HIS A 1 158 ? 32.359 -5.924 -31.101 1.00 45.06 158 HIS A C 1
ATOM 1179 O O . HIS A 1 158 ? 33.173 -5.533 -31.934 1.00 45.06 158 HIS A O 1
ATOM 1185 N N . ASP A 1 159 ? 32.656 -6.622 -30.009 1.00 47.00 159 ASP A N 1
ATOM 1186 C CA . ASP A 1 159 ? 33.909 -7.308 -29.711 1.00 47.00 159 ASP A CA 1
ATOM 1187 C C . ASP A 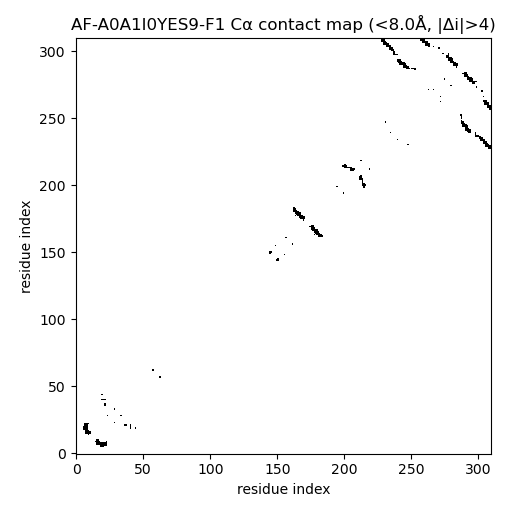1 159 ? 35.151 -6.455 -29.369 1.00 47.00 159 ASP A C 1
ATOM 1189 O O . ASP A 1 159 ? 35.387 -5.324 -29.791 1.00 47.00 159 ASP A O 1
ATOM 1193 N N . THR A 1 160 ? 35.985 -7.103 -28.568 1.00 49.97 160 THR A N 1
ATOM 1194 C CA . THR A 1 160 ? 37.216 -6.725 -27.869 1.00 49.97 160 THR A CA 1
ATOM 1195 C C . THR A 1 160 ? 38.387 -6.351 -28.796 1.00 49.97 160 THR A C 1
ATOM 1197 O O . THR A 1 160 ? 39.539 -6.300 -28.367 1.00 49.97 160 THR A O 1
ATOM 1200 N N . ALA A 1 161 ? 38.106 -6.079 -30.072 1.00 52.00 161 ALA A N 1
ATOM 1201 C CA . ALA A 1 161 ? 39.062 -5.767 -31.131 1.00 52.00 161 ALA A CA 1
ATOM 1202 C C . ALA A 1 161 ? 38.716 -4.447 -31.855 1.00 52.00 161 ALA A C 1
ATOM 1204 O O . ALA A 1 161 ? 38.944 -4.329 -33.056 1.00 52.00 161 ALA A O 1
ATOM 1205 N N . ASN A 1 162 ? 38.164 -3.474 -31.110 1.00 53.56 162 ASN A N 1
ATOM 1206 C CA . ASN A 1 162 ? 37.809 -2.100 -31.507 1.00 53.56 162 ASN A CA 1
ATOM 1207 C C . ASN A 1 162 ? 38.365 -1.653 -32.878 1.00 53.56 162 ASN A C 1
ATOM 1209 O O . ASN A 1 162 ? 39.497 -1.167 -32.985 1.00 53.56 162 ASN A O 1
ATOM 1213 N N . ALA A 1 163 ? 37.531 -1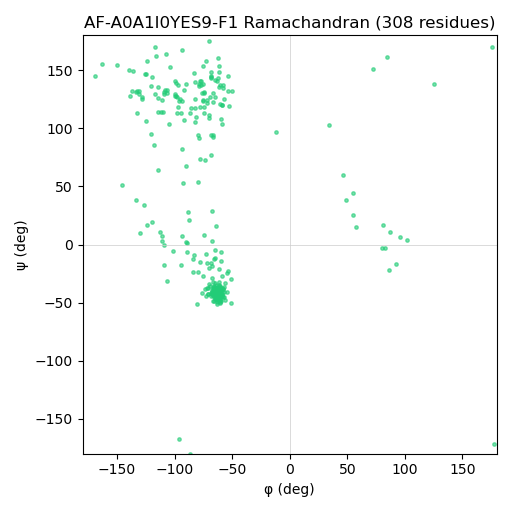.765 -33.920 1.00 58.62 163 ALA A N 1
ATOM 1214 C CA . ALA A 1 163 ? 37.860 -1.321 -35.278 1.00 58.62 163 ALA A CA 1
ATOM 1215 C C . ALA A 1 163 ? 38.132 0.195 -35.356 1.00 58.62 163 ALA A C 1
ATOM 1217 O O . ALA A 1 163 ? 38.819 0.662 -36.265 1.00 58.62 163 ALA A O 1
ATOM 1218 N N . VAL A 1 164 ? 37.637 0.953 -34.371 1.00 57.97 164 VAL A N 1
ATOM 1219 C CA . VAL A 1 164 ? 37.957 2.362 -34.142 1.00 57.97 164 VAL A CA 1
ATOM 1220 C C . VAL A 1 164 ? 38.789 2.492 -32.868 1.00 57.97 164 VAL A C 1
ATOM 1222 O O . VAL A 1 164 ? 38.304 2.248 -31.764 1.00 57.97 164 VAL A O 1
ATOM 1225 N N . LYS A 1 165 ? 40.049 2.917 -33.003 1.00 64.00 165 LYS A N 1
ATOM 1226 C CA . LYS A 1 165 ? 40.933 3.205 -31.856 1.00 64.00 165 LYS A CA 1
ATOM 1227 C C . LYS A 1 165 ? 40.808 4.668 -31.421 1.00 64.00 165 LYS A C 1
ATOM 1229 O O . LYS A 1 165 ? 41.736 5.447 -31.614 1.00 64.00 165 LYS A O 1
ATOM 1234 N N . GLY A 1 166 ? 39.647 5.045 -30.889 1.00 66.94 166 GLY A N 1
ATOM 1235 C CA . GLY A 1 166 ? 39.362 6.404 -30.421 1.00 66.94 166 GLY A CA 1
ATOM 1236 C C . GLY A 1 166 ? 37.928 6.572 -29.923 1.00 66.94 166 GLY A C 1
ATOM 1237 O O . GLY A 1 166 ? 37.192 5.596 -29.790 1.00 66.94 166 GLY A O 1
ATOM 1238 N N . THR A 1 167 ? 37.540 7.814 -29.650 1.00 71.06 167 THR A N 1
ATOM 1239 C CA . THR A 1 167 ? 36.184 8.179 -29.225 1.00 71.06 167 THR A CA 1
ATOM 1240 C C . THR A 1 167 ? 35.273 8.296 -30.441 1.00 71.06 167 THR A C 1
ATOM 1242 O O . THR A 1 167 ? 35.672 8.851 -31.465 1.00 71.06 167 THR A O 1
ATOM 1245 N N . ILE A 1 168 ? 34.040 7.816 -30.304 1.00 76.88 168 ILE A N 1
ATOM 1246 C CA . ILE A 1 168 ? 32.937 8.118 -31.214 1.00 76.88 168 ILE A CA 1
ATOM 1247 C C . ILE A 1 168 ? 31.957 8.989 -30.431 1.00 76.88 168 ILE A C 1
ATOM 1249 O O . ILE A 1 168 ? 31.532 8.604 -29.341 1.00 76.88 168 ILE A O 1
ATOM 1253 N N . SER A 1 169 ? 31.630 10.163 -30.958 1.00 81.69 169 SER A N 1
ATOM 1254 C CA . SER A 1 169 ? 30.730 11.126 -30.321 1.00 81.69 169 SER A CA 1
ATOM 1255 C C . SER A 1 169 ? 29.816 11.767 -31.355 1.00 81.69 169 SER A C 1
ATOM 1257 O O . SER A 1 169 ? 30.204 11.935 -32.505 1.00 81.69 169 SER A O 1
ATOM 1259 N N . VAL A 1 170 ? 28.617 12.152 -30.933 1.00 83.62 170 VAL A N 1
ATOM 1260 C CA . VAL A 1 170 ? 27.773 13.091 -31.676 1.00 83.62 170 VAL A CA 1
ATOM 1261 C C . VAL A 1 170 ? 27.812 14.407 -30.908 1.00 83.62 170 VAL A C 1
ATOM 1263 O O . VAL A 1 170 ? 27.742 14.368 -29.677 1.00 83.62 170 VAL A O 1
ATOM 1266 N N . ASP A 1 171 ? 28.018 15.527 -31.594 1.00 77.62 171 ASP A N 1
ATOM 1267 C CA . ASP A 1 171 ? 28.058 16.850 -30.960 1.00 77.62 171 ASP A CA 1
ATOM 1268 C C . ASP A 1 171 ? 26.662 17.488 -30.825 1.00 77.62 171 ASP A C 1
ATOM 1270 O O . ASP A 1 171 ? 25.645 16.894 -31.194 1.00 77.62 171 ASP A O 1
ATOM 1274 N N . ASP A 1 172 ? 26.613 18.697 -30.259 1.00 83.19 172 ASP A N 1
ATOM 1275 C CA . ASP A 1 172 ? 25.364 19.434 -30.025 1.00 83.19 172 ASP A CA 1
ATOM 1276 C C . ASP A 1 172 ? 24.675 19.886 -31.333 1.00 83.19 172 ASP A C 1
ATOM 1278 O O . ASP A 1 172 ? 23.469 20.146 -31.327 1.00 83.19 172 ASP A O 1
ATOM 1282 N N . ASP A 1 173 ? 25.406 19.927 -32.455 1.00 86.50 173 ASP A N 1
ATOM 1283 C CA . ASP A 1 173 ? 24.886 20.211 -33.801 1.00 86.50 173 ASP A CA 1
ATOM 1284 C C . ASP A 1 173 ? 24.416 18.931 -34.535 1.00 86.50 173 ASP A C 1
ATOM 1286 O O . ASP A 1 173 ? 23.798 18.998 -35.603 1.00 86.50 173 ASP A O 1
ATOM 1290 N N . GLY A 1 174 ? 24.644 17.750 -33.946 1.00 80.44 174 GLY A N 1
ATOM 1291 C CA . GLY A 1 174 ? 24.246 16.449 -34.481 1.00 80.44 174 GLY A CA 1
ATOM 1292 C C . GLY A 1 174 ? 25.253 15.815 -35.448 1.00 80.44 174 GLY A C 1
ATOM 1293 O O . GLY A 1 174 ? 24.917 14.819 -36.096 1.00 80.44 174 GLY A O 1
ATOM 1294 N N . GLU A 1 175 ? 26.471 16.351 -35.562 1.00 83.06 175 GLU A N 1
ATOM 1295 C CA . GLU A 1 175 ? 27.529 15.796 -36.409 1.00 83.06 175 GLU A CA 1
ATOM 1296 C C . GLU A 1 175 ? 28.199 14.580 -35.746 1.00 83.06 175 GLU A C 1
ATOM 1298 O O . GLU A 1 175 ? 28.419 14.535 -34.536 1.00 83.06 175 GLU A O 1
ATOM 1303 N N . PHE A 1 176 ? 28.516 13.557 -36.546 1.00 84.06 176 PHE A N 1
ATOM 1304 C CA . PHE A 1 176 ? 29.131 12.311 -36.084 1.00 84.06 176 PHE A CA 1
ATOM 1305 C C . PHE A 1 176 ? 30.662 12.385 -36.162 1.00 84.06 176 PHE A C 1
ATOM 1307 O O . PHE A 1 176 ? 31.257 12.285 -37.237 1.00 84.06 176 PHE A O 1
ATOM 1314 N N . HIS A 1 177 ? 31.301 12.500 -35.001 1.00 81.75 177 HIS A N 1
ATOM 1315 C CA . HIS A 1 177 ? 32.748 12.611 -34.839 1.00 81.75 177 HIS A CA 1
ATOM 1316 C C . HIS A 1 177 ? 33.389 11.273 -34.480 1.00 81.75 177 HIS A C 1
ATOM 1318 O O . HIS A 1 177 ? 32.902 10.531 -33.623 1.00 81.75 177 HIS A O 1
ATOM 1324 N N . VAL A 1 178 ? 34.547 11.000 -35.084 1.00 83.38 178 VAL A N 1
ATOM 1325 C CA . VAL A 1 178 ? 35.383 9.833 -34.780 1.00 83.38 178 VAL A CA 1
ATOM 1326 C C . VAL A 1 178 ? 36.832 10.282 -34.608 1.00 83.38 178 VAL A C 1
ATOM 1328 O O . VAL A 1 178 ? 37.468 10.701 -35.570 1.00 83.38 178 VAL A O 1
ATOM 1331 N N . SER A 1 179 ? 37.379 10.181 -33.393 1.00 78.62 179 SER A N 1
ATOM 1332 C CA . SER A 1 179 ? 38.751 10.631 -33.089 1.00 78.62 179 SER A CA 1
ATOM 1333 C C . SER A 1 179 ? 39.831 9.555 -33.277 1.00 78.62 179 SER A C 1
ATOM 1335 O O . SER A 1 179 ? 41.005 9.799 -33.000 1.00 78.62 179 SER A O 1
ATOM 1337 N N . GLY A 1 180 ? 39.449 8.357 -33.732 1.00 74.19 180 GLY A N 1
ATOM 1338 C CA . GLY A 1 180 ? 40.333 7.202 -33.901 1.00 74.19 180 GLY A CA 1
ATOM 1339 C C . GLY A 1 180 ? 40.493 6.730 -35.345 1.00 74.19 180 GLY A C 1
ATOM 1340 O O . GLY A 1 180 ? 39.654 6.997 -36.200 1.00 74.19 180 GLY A O 1
ATOM 1341 N N . LEU A 1 181 ? 41.545 5.945 -35.598 1.00 71.50 181 LEU A N 1
ATOM 1342 C CA . LEU A 1 181 ? 41.724 5.229 -36.868 1.00 71.50 181 LEU A CA 1
ATOM 1343 C C . LEU A 1 181 ? 40.562 4.258 -37.110 1.00 71.50 181 LEU A C 1
ATOM 1345 O O . LEU A 1 181 ? 40.370 3.338 -36.311 1.00 71.50 181 LEU A O 1
ATOM 1349 N N . ILE A 1 182 ? 39.850 4.437 -38.225 1.00 75.38 182 ILE A N 1
ATOM 1350 C CA . ILE A 1 182 ? 38.788 3.545 -38.705 1.00 75.38 182 ILE A CA 1
ATOM 1351 C C . ILE A 1 182 ? 39.425 2.426 -39.539 1.00 75.38 182 ILE A C 1
ATOM 1353 O O . ILE A 1 182 ? 39.955 2.677 -40.620 1.00 75.38 182 ILE A O 1
ATOM 1357 N N . HIS A 1 183 ? 39.364 1.188 -39.052 1.00 66.50 183 HIS A N 1
ATOM 1358 C CA . HIS A 1 183 ? 39.832 0.003 -39.774 1.00 66.50 183 HIS A CA 1
ATOM 1359 C C . HIS A 1 183 ? 38.660 -0.636 -40.536 1.00 66.50 183 HIS A C 1
ATOM 1361 O O . HIS A 1 183 ? 38.035 -1.578 -40.054 1.00 66.50 183 HIS A O 1
ATOM 1367 N N . GLY A 1 184 ? 38.341 -0.100 -41.716 1.00 65.38 184 GLY A N 1
ATOM 1368 C CA . GLY A 1 184 ? 37.283 -0.618 -42.588 1.00 65.38 184 GLY A CA 1
ATOM 1369 C C . GLY A 1 184 ? 37.061 0.241 -43.834 1.00 65.38 184 GLY A C 1
ATOM 1370 O O . GLY A 1 184 ? 37.583 1.352 -43.931 1.00 65.38 184 GLY A O 1
ATOM 1371 N N . ASP A 1 185 ? 36.272 -0.267 -44.783 1.00 67.69 185 ASP A N 1
ATOM 1372 C CA . ASP A 1 185 ? 35.922 0.464 -46.003 1.00 67.69 185 ASP A CA 1
ATOM 1373 C C . ASP A 1 185 ? 34.972 1.631 -45.701 1.00 67.69 185 ASP A C 1
ATOM 1375 O O . ASP A 1 185 ? 33.795 1.444 -45.387 1.00 67.69 185 ASP A O 1
ATOM 1379 N N . ILE A 1 186 ? 35.465 2.861 -45.861 1.00 72.56 186 ILE A N 1
ATOM 1380 C CA . ILE A 1 186 ? 34.627 4.063 -45.838 1.00 72.56 186 ILE A CA 1
ATOM 1381 C C . ILE A 1 186 ? 33.955 4.193 -47.211 1.00 72.56 186 ILE A C 1
ATOM 1383 O O . ILE A 1 186 ? 34.512 4.776 -48.140 1.00 72.56 186 ILE A O 1
ATOM 1387 N N . THR A 1 187 ? 32.734 3.670 -47.340 1.00 64.25 187 THR A N 1
ATOM 1388 C CA . THR A 1 187 ? 31.900 3.764 -48.559 1.00 64.25 187 THR A CA 1
ATOM 1389 C C . THR A 1 187 ? 31.276 5.148 -48.787 1.00 64.25 187 THR A C 1
ATOM 1391 O O . THR A 1 187 ? 30.469 5.326 -49.700 1.00 64.25 187 THR A O 1
ATOM 1394 N N . GLY A 1 188 ? 31.665 6.151 -47.993 1.00 63.19 188 GLY A N 1
ATOM 1395 C CA . GLY A 1 188 ? 31.372 7.553 -48.277 1.00 63.19 188 GLY A CA 1
ATOM 1396 C C . GLY A 1 188 ? 32.028 8.015 -49.581 1.00 63.19 188 GLY A C 1
ATOM 1397 O O . GLY A 1 188 ? 32.992 7.415 -50.061 1.00 63.19 188 GLY A O 1
ATOM 1398 N N . ASN A 1 189 ? 31.530 9.113 -50.155 1.00 55.28 189 ASN A N 1
ATOM 1399 C CA . ASN A 1 189 ? 32.097 9.669 -51.381 1.00 55.28 189 ASN A CA 1
ATOM 1400 C C . ASN A 1 189 ? 33.448 10.369 -51.121 1.00 55.28 189 ASN A C 1
ATOM 1402 O O . ASN A 1 189 ? 33.554 11.597 -51.163 1.00 55.28 189 ASN A O 1
ATOM 1406 N N . VAL A 1 190 ? 34.503 9.589 -50.865 1.00 62.91 190 VAL A N 1
ATOM 1407 C CA . VAL A 1 190 ? 35.888 10.075 -50.762 1.00 62.91 190 VAL A CA 1
ATOM 1408 C C . VAL A 1 190 ? 36.471 10.280 -52.165 1.00 62.91 190 VAL A C 1
ATOM 1410 O O . VAL A 1 190 ? 37.543 9.783 -52.517 1.00 62.91 190 VAL A O 1
ATOM 1413 N N . ASP A 1 191 ? 35.741 11.053 -52.970 1.00 59.16 191 ASP A N 1
ATOM 1414 C CA . ASP A 1 191 ? 35.986 11.347 -54.383 1.00 59.16 191 ASP A CA 1
ATOM 1415 C C . ASP A 1 191 ? 37.424 11.830 -54.637 1.00 59.16 191 ASP A C 1
ATOM 1417 O O . ASP A 1 191 ? 37.991 11.598 -55.700 1.00 59.16 191 ASP A O 1
ATOM 1421 N N . ARG A 1 192 ? 38.040 12.489 -53.646 1.00 59.59 192 ARG A N 1
ATOM 1422 C CA . ARG A 1 192 ? 39.413 13.012 -53.716 1.00 59.59 192 ARG A CA 1
ATOM 1423 C C . ARG A 1 192 ? 40.515 12.001 -53.378 1.00 59.59 192 ARG A C 1
ATOM 1425 O O . ARG A 1 192 ? 41.630 12.203 -53.840 1.00 59.59 192 ARG A O 1
ATOM 1432 N N . ALA A 1 193 ? 40.250 10.930 -52.624 1.00 62.31 193 ALA A N 1
ATOM 1433 C CA . ALA A 1 193 ? 41.310 10.000 -52.208 1.00 62.31 193 ALA A CA 1
ATOM 1434 C C . ALA A 1 193 ? 41.753 9.067 -53.346 1.00 62.31 193 ALA A C 1
ATOM 1436 O O . ALA A 1 193 ? 42.947 8.877 -53.552 1.00 62.31 193 ALA A O 1
ATOM 1437 N N . LYS A 1 194 ? 40.811 8.545 -54.147 1.00 58.81 194 LYS A N 1
ATOM 1438 C CA . LYS A 1 194 ? 41.135 7.654 -55.281 1.00 58.81 194 LYS A CA 1
ATOM 1439 C C . LYS A 1 194 ? 41.785 8.366 -56.477 1.00 58.81 194 LYS A C 1
ATOM 1441 O O . LYS A 1 194 ? 42.370 7.704 -57.323 1.00 58.81 194 LYS A O 1
ATOM 1446 N N . ARG A 1 195 ? 41.715 9.701 -56.541 1.00 61.19 195 ARG A N 1
ATOM 1447 C CA . ARG A 1 195 ? 42.328 10.530 -57.602 1.00 61.19 195 ARG A CA 1
ATOM 1448 C C . ARG A 1 195 ? 43.773 10.948 -57.293 1.00 61.19 195 ARG A C 1
ATOM 1450 O O . ARG A 1 195 ? 44.367 11.684 -58.069 1.00 61.19 195 ARG A O 1
ATOM 1457 N N . ALA A 1 196 ? 44.334 10.525 -56.158 1.00 60.06 196 ALA A N 1
ATOM 1458 C CA . ALA A 1 196 ? 45.707 10.863 -55.782 1.00 60.06 196 ALA A CA 1
ATOM 1459 C C . ALA A 1 196 ? 46.767 9.997 -56.494 1.00 60.06 196 ALA A C 1
ATOM 1461 O O . ALA A 1 196 ? 47.905 10.435 -56.636 1.00 60.06 196 ALA A O 1
ATOM 1462 N N . GLU A 1 197 ? 46.405 8.792 -56.952 1.00 62.25 197 GLU A N 1
ATOM 1463 C CA . GLU A 1 197 ? 47.332 7.852 -57.610 1.00 62.25 197 GLU A CA 1
ATOM 1464 C C . GLU A 1 197 ? 47.325 7.944 -59.145 1.00 62.25 197 GLU A C 1
ATOM 1466 O O . GLU A 1 197 ? 48.261 7.479 -59.793 1.00 62.25 197 GLU A O 1
ATOM 1471 N N . VAL A 1 198 ? 46.291 8.547 -59.744 1.00 70.38 198 VAL A N 1
ATOM 1472 C CA . VAL A 1 198 ? 46.139 8.675 -61.202 1.00 70.38 198 VAL A CA 1
ATOM 1473 C C . VAL A 1 198 ? 45.661 10.073 -61.583 1.00 70.38 198 VAL A C 1
ATOM 1475 O O . VAL A 1 198 ? 44.703 10.592 -61.016 1.00 70.38 198 VAL A O 1
ATOM 1478 N N . ALA A 1 199 ? 46.317 10.684 -62.571 1.00 70.19 199 ALA A N 1
ATOM 1479 C CA . ALA A 1 199 ? 45.878 11.960 -63.120 1.00 70.19 199 ALA A CA 1
ATOM 1480 C C . ALA A 1 199 ? 44.595 11.769 -63.948 1.00 70.19 199 ALA A C 1
ATOM 1482 O O . ALA A 1 199 ? 44.581 11.018 -64.924 1.00 70.19 199 ALA A O 1
ATOM 1483 N N . ASP A 1 200 ? 43.521 12.467 -63.573 1.00 78.44 200 ASP A N 1
ATOM 1484 C CA . ASP A 1 200 ? 42.282 12.488 -64.352 1.00 78.44 200 ASP A CA 1
ATOM 1485 C C . ASP A 1 200 ? 42.514 13.116 -65.740 1.00 78.44 200 ASP A C 1
ATOM 1487 O O . ASP A 1 200 ? 43.189 14.140 -65.885 1.00 78.44 200 ASP A O 1
ATOM 1491 N N . LYS A 1 201 ? 41.875 12.539 -66.766 1.00 85.69 201 LYS A N 1
ATOM 1492 C CA . LYS A 1 201 ? 41.825 13.108 -68.121 1.00 85.69 201 LYS A CA 1
ATOM 1493 C C . LYS A 1 201 ? 41.307 14.551 -68.079 1.00 85.69 201 LYS A C 1
ATOM 1495 O O . LYS A 1 201 ? 40.249 14.826 -67.509 1.00 85.69 201 LYS A O 1
ATOM 1500 N N . LEU A 1 202 ? 41.993 15.465 -68.767 1.00 85.69 202 LEU A N 1
ATOM 1501 C CA . LEU A 1 202 ? 41.576 16.861 -68.890 1.00 85.69 202 LEU A CA 1
ATOM 1502 C C . LEU A 1 202 ? 40.180 16.951 -69.525 1.00 85.69 202 LEU A C 1
ATOM 1504 O O . LEU A 1 202 ? 39.967 16.544 -70.669 1.00 85.69 202 LEU A O 1
ATOM 1508 N N . ARG A 1 203 ? 39.231 17.548 -68.790 1.00 84.19 203 ARG A N 1
ATOM 1509 C CA . ARG A 1 203 ? 37.832 17.729 -69.230 1.00 84.19 203 ARG A CA 1
ATOM 1510 C C . ARG A 1 203 ? 37.710 18.532 -70.531 1.00 84.19 203 ARG A C 1
ATOM 1512 O O . ARG A 1 203 ? 36.745 18.362 -71.268 1.00 84.19 203 ARG A O 1
ATOM 1519 N N . LEU A 1 204 ? 38.679 19.406 -70.798 1.00 87.12 204 LEU A N 1
ATOM 1520 C CA . LEU A 1 204 ? 38.858 20.109 -72.065 1.00 87.12 204 LEU A CA 1
ATOM 1521 C C . LEU A 1 204 ? 40.290 19.833 -72.553 1.00 87.12 204 LEU A C 1
ATOM 1523 O O . LEU A 1 204 ? 41.226 20.369 -71.957 1.00 87.12 204 LEU A O 1
ATOM 1527 N N . PRO A 1 205 ? 40.480 18.993 -73.588 1.00 87.62 205 PRO A N 1
ATOM 1528 C CA . PRO A 1 205 ? 41.794 18.749 -74.174 1.00 87.62 205 PRO A CA 1
ATOM 1529 C C . PRO A 1 205 ? 42.435 20.042 -74.685 1.00 87.62 205 PRO A C 1
ATOM 1531 O O . PRO A 1 205 ? 41.793 20.837 -75.374 1.00 87.62 205 PRO A O 1
ATOM 1534 N N . ALA A 1 206 ? 43.714 20.231 -74.375 1.00 88.25 206 ALA A N 1
ATOM 1535 C CA . ALA A 1 206 ? 44.514 21.341 -74.875 1.00 88.25 206 ALA A CA 1
ATOM 1536 C C . ALA A 1 206 ? 45.267 20.932 -76.152 1.00 88.25 206 ALA A C 1
ATOM 1538 O O . ALA A 1 206 ? 45.369 19.750 -76.483 1.00 88.25 206 ALA A O 1
ATOM 1539 N N . LYS A 1 207 ? 45.833 21.909 -76.868 1.00 87.75 207 LYS A N 1
ATOM 1540 C CA . LYS A 1 207 ? 46.847 21.650 -77.898 1.00 87.75 207 LYS A CA 1
ATOM 1541 C C . LYS A 1 207 ? 48.204 22.137 -77.411 1.00 87.75 207 LYS A C 1
ATOM 1543 O O . LYS A 1 207 ? 48.325 23.292 -77.019 1.00 87.75 207 LYS A O 1
ATOM 1548 N N . ILE A 1 208 ? 49.214 21.280 -77.494 1.00 83.75 208 ILE A N 1
ATOM 1549 C CA . ILE A 1 208 ? 50.617 21.609 -77.229 1.00 83.75 208 ILE A CA 1
ATOM 1550 C C . ILE A 1 208 ? 51.349 21.456 -78.562 1.00 83.75 208 ILE A C 1
ATOM 1552 O O . ILE A 1 208 ? 51.371 20.374 -79.140 1.00 83.75 208 ILE A O 1
ATOM 1556 N N . ASN A 1 209 ? 51.857 22.567 -79.105 1.00 73.56 209 ASN A N 1
ATOM 1557 C CA . ASN A 1 209 ? 52.492 22.636 -80.431 1.00 73.56 209 ASN A CA 1
ATOM 1558 C C . ASN A 1 209 ? 51.663 21.972 -81.556 1.00 73.56 209 ASN A C 1
ATOM 1560 O O . ASN A 1 209 ? 52.190 21.301 -82.436 1.00 73.56 209 ASN A O 1
ATOM 1564 N N . GLY A 1 210 ? 50.335 22.135 -81.507 1.00 76.75 210 GLY A N 1
ATOM 1565 C CA . GLY A 1 210 ? 49.388 21.551 -82.467 1.00 76.75 210 GLY A CA 1
ATOM 1566 C C . GLY A 1 210 ? 48.919 20.126 -82.142 1.00 76.75 210 GLY A C 1
ATOM 1567 O O . GLY A 1 210 ? 47.820 19.758 -82.563 1.00 76.75 210 GLY A O 1
ATOM 1568 N N . VAL A 1 211 ? 49.672 19.367 -81.340 1.00 82.19 211 VAL A N 1
ATOM 1569 C CA . VAL A 1 211 ? 49.311 18.017 -80.877 1.00 82.19 211 VAL A CA 1
ATOM 1570 C C . VAL A 1 211 ? 48.234 18.114 -79.796 1.00 82.19 211 VAL A C 1
ATOM 1572 O O . VAL A 1 211 ? 48.355 18.903 -78.860 1.00 82.19 211 VAL A O 1
ATOM 1575 N N . ALA A 1 212 ? 47.160 17.332 -79.920 1.00 86.62 212 ALA A N 1
ATOM 1576 C CA . ALA A 1 212 ? 46.102 17.283 -78.913 1.00 86.62 212 ALA A CA 1
ATOM 1577 C C . ALA A 1 212 ? 46.568 16.505 -77.672 1.00 86.62 212 ALA A C 1
ATOM 1579 O O . ALA A 1 212 ? 47.052 15.382 -77.793 1.00 86.62 212 ALA A O 1
ATOM 1580 N N . PHE A 1 213 ? 46.383 17.090 -76.490 1.00 89.69 213 PHE A N 1
ATOM 1581 C CA . PHE A 1 213 ? 46.762 16.507 -75.208 1.00 89.69 213 PHE A CA 1
ATOM 1582 C C . PHE A 1 213 ? 45.605 16.586 -74.211 1.00 89.69 213 PHE A C 1
ATOM 1584 O O . PHE A 1 213 ? 45.016 17.646 -73.988 1.00 89.69 213 PHE A O 1
ATOM 1591 N N . ASP A 1 214 ? 45.295 15.451 -73.592 1.00 90.62 214 ASP A N 1
ATOM 1592 C CA . ASP A 1 214 ? 44.235 15.309 -72.594 1.00 90.62 214 ASP A CA 1
ATOM 1593 C C . ASP A 1 214 ? 44.704 14.602 -71.310 1.00 90.62 214 ASP A C 1
ATOM 1595 O O . ASP A 1 214 ? 43.877 14.255 -70.473 1.00 90.62 214 ASP A O 1
ATOM 1599 N N . GLY A 1 215 ? 46.012 14.379 -71.144 1.00 86.69 215 GLY A N 1
ATOM 1600 C CA . GLY A 1 215 ? 46.581 13.657 -70.002 1.00 86.69 215 GLY A CA 1
ATOM 1601 C C . GLY A 1 215 ? 46.505 12.127 -70.078 1.00 86.69 215 GLY A C 1
ATOM 1602 O O . GLY A 1 215 ? 47.042 11.473 -69.194 1.00 86.69 215 GLY A O 1
ATOM 1603 N N . THR A 1 216 ? 45.893 11.527 -71.109 1.00 86.19 216 THR A N 1
ATOM 1604 C CA . THR A 1 216 ? 45.777 10.052 -71.200 1.00 86.19 216 THR A CA 1
ATOM 1605 C C . THR A 1 216 ? 46.997 9.344 -71.794 1.00 86.19 216 THR A C 1
ATOM 1607 O O . THR A 1 216 ? 47.070 8.115 -71.738 1.00 86.19 216 THR A O 1
ATOM 1610 N N . LYS A 1 217 ? 47.932 10.090 -72.395 1.00 85.50 217 LYS A N 1
ATOM 1611 C CA . LYS A 1 217 ? 49.159 9.584 -73.032 1.00 85.50 217 LYS A CA 1
ATOM 1612 C C . LYS A 1 217 ? 50.278 10.619 -72.950 1.00 85.50 217 LYS A C 1
ATOM 1614 O O . LYS A 1 217 ? 50.000 11.818 -72.930 1.00 85.50 217 LYS A O 1
ATOM 1619 N N . ASP A 1 218 ? 51.519 10.145 -72.990 1.00 84.00 218 ASP A N 1
ATOM 1620 C CA . ASP A 1 218 ? 52.711 10.989 -73.094 1.00 84.00 218 ASP A CA 1
ATOM 1621 C C . ASP A 1 218 ? 52.728 11.819 -74.386 1.00 84.00 218 ASP A C 1
ATOM 1623 O O . ASP A 1 218 ? 52.177 11.427 -75.419 1.00 84.00 218 ASP A O 1
ATOM 1627 N N . ILE A 1 219 ? 53.421 12.959 -74.340 1.00 83.94 219 ILE A N 1
ATOM 1628 C CA . ILE A 1 219 ? 53.699 13.787 -75.518 1.00 83.94 219 ILE A CA 1
ATOM 1629 C C . ILE A 1 219 ? 55.067 13.396 -76.071 1.00 83.94 219 ILE A C 1
ATOM 1631 O O . ILE A 1 219 ? 56.097 13.672 -75.458 1.00 83.94 219 ILE A O 1
ATOM 1635 N N . THR A 1 220 ? 55.093 12.803 -77.262 1.00 78.75 220 THR A N 1
ATOM 1636 C CA . THR A 1 220 ? 56.338 12.611 -78.012 1.00 78.75 220 THR A CA 1
ATOM 1637 C C . THR A 1 220 ? 56.747 13.928 -78.670 1.00 78.75 220 THR A C 1
ATOM 1639 O O . THR A 1 220 ? 56.023 14.449 -79.517 1.00 78.75 220 THR A O 1
ATOM 1642 N N . VAL A 1 221 ? 57.913 14.459 -78.300 1.00 72.69 221 VAL A N 1
ATOM 1643 C CA . VAL A 1 221 ? 58.551 15.586 -78.997 1.00 72.69 221 VAL A CA 1
ATOM 1644 C C . VAL A 1 221 ? 59.588 15.014 -79.958 1.00 72.69 221 VAL A C 1
ATOM 1646 O O . VAL A 1 221 ? 60.524 14.347 -79.522 1.00 72.69 221 VAL A O 1
ATOM 1649 N N . ASP A 1 222 ? 59.421 15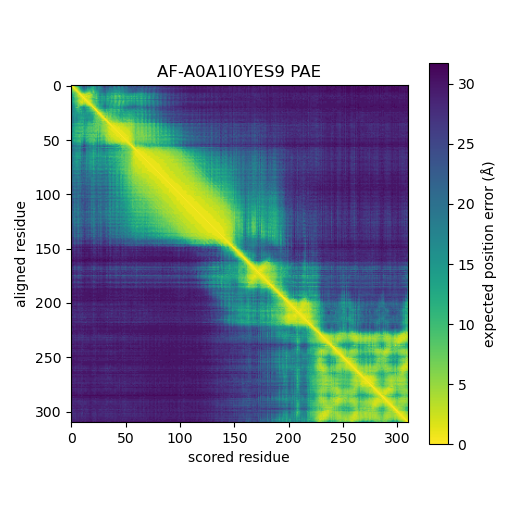.253 -81.258 1.00 67.06 222 ASP A N 1
ATOM 1650 C CA . ASP A 1 222 ? 60.382 14.791 -82.260 1.00 67.06 222 ASP A CA 1
ATOM 1651 C C . ASP A 1 222 ? 61.647 15.669 -82.240 1.00 67.06 222 ASP A C 1
ATOM 1653 O O . ASP A 1 222 ? 61.589 16.892 -82.405 1.00 67.06 222 ASP A O 1
ATOM 1657 N N . ALA A 1 223 ? 62.807 15.034 -82.053 1.00 57.94 223 ALA A N 1
ATOM 1658 C CA . ALA A 1 223 ? 64.112 15.690 -82.044 1.00 57.94 223 ALA A CA 1
ATOM 1659 C C . ALA A 1 223 ? 64.504 16.286 -83.414 1.00 57.94 223 ALA A C 1
ATOM 1661 O O . ALA A 1 223 ? 65.438 17.088 -83.489 1.00 57.94 223 ALA A O 1
ATOM 1662 N N . GLY A 1 224 ? 63.782 15.950 -84.492 1.00 56.31 224 GLY A N 1
ATOM 1663 C CA . GLY A 1 224 ? 63.939 16.556 -85.818 1.00 56.31 224 GLY A CA 1
ATOM 1664 C C . GLY A 1 224 ? 63.834 18.088 -85.841 1.00 56.31 224 GLY A C 1
ATOM 1665 O O . GLY A 1 224 ? 64.445 18.722 -86.699 1.00 56.31 224 GLY A O 1
ATOM 1666 N N . LEU A 1 225 ? 63.144 18.697 -84.869 1.00 53.97 225 LEU A N 1
ATOM 1667 C CA . LEU A 1 225 ? 62.963 20.153 -84.774 1.00 53.97 225 LEU A CA 1
ATOM 1668 C C . LEU A 1 225 ? 64.222 20.936 -84.345 1.00 53.97 225 LEU A C 1
ATOM 1670 O O . LEU A 1 225 ? 64.200 22.161 -84.385 1.00 53.97 225 LEU A O 1
ATOM 1674 N N . MET A 1 226 ? 65.308 20.260 -83.946 1.00 54.38 226 MET A N 1
ATOM 1675 C CA . MET A 1 226 ? 66.559 20.888 -83.476 1.00 54.38 226 MET A CA 1
ATOM 1676 C C . MET A 1 226 ? 67.784 20.527 -84.338 1.00 54.38 226 MET A C 1
ATOM 1678 O O . MET A 1 226 ? 68.928 20.637 -83.892 1.00 54.38 226 MET A O 1
ATOM 1682 N N . GLN A 1 227 ? 67.578 20.067 -85.576 1.00 58.28 227 GLN A N 1
ATOM 1683 C CA . GLN A 1 227 ? 68.680 19.710 -86.473 1.00 58.28 227 GLN A CA 1
ATOM 1684 C C . GLN A 1 227 ? 69.199 20.928 -87.250 1.00 58.28 227 GLN A C 1
ATOM 1686 O O . GLN A 1 227 ? 68.494 21.484 -88.093 1.00 58.28 227 GLN A O 1
ATOM 1691 N N . LYS A 1 228 ? 70.473 21.286 -87.032 1.00 59.75 228 LYS A N 1
ATOM 1692 C CA . LYS A 1 228 ? 71.213 22.228 -87.889 1.00 59.75 228 LYS A CA 1
ATOM 1693 C C . LYS A 1 228 ? 71.248 21.688 -89.320 1.00 59.75 228 LYS A C 1
ATOM 1695 O O . LYS A 1 228 ? 72.003 20.759 -89.613 1.00 59.75 228 LYS A O 1
ATOM 1700 N N . LYS A 1 229 ? 70.435 22.249 -90.216 1.00 67.81 229 LYS 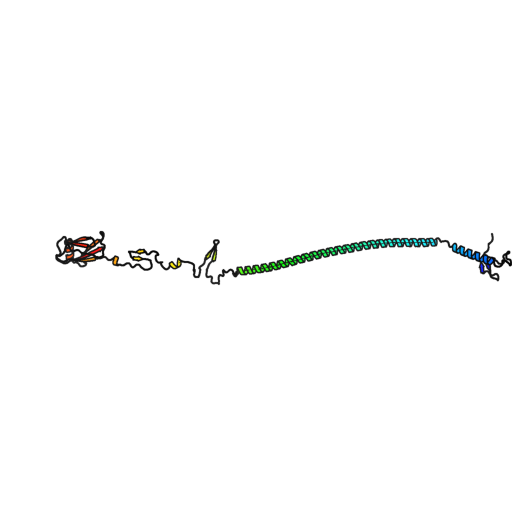A N 1
ATOM 1701 C CA . LYS A 1 229 ? 70.450 21.879 -91.635 1.00 67.81 229 LYS A CA 1
ATOM 1702 C C . LYS A 1 229 ? 71.664 22.498 -92.323 1.00 67.81 229 LYS A C 1
ATOM 1704 O O . LYS A 1 229 ? 72.001 23.659 -92.099 1.00 67.81 229 LYS A O 1
ATOM 1709 N N . SER A 1 230 ? 72.310 21.709 -93.181 1.00 68.00 230 SER A N 1
ATOM 1710 C CA . SER A 1 230 ? 73.460 22.152 -93.966 1.00 68.00 230 SER A CA 1
ATOM 1711 C C . SER A 1 230 ? 73.324 21.762 -95.430 1.00 68.00 230 SER A C 1
ATOM 1713 O O . SER A 1 230 ? 73.077 20.587 -95.714 1.00 68.00 230 SER A O 1
ATOM 1715 N N . LEU A 1 231 ? 73.561 22.698 -96.351 1.00 73.00 231 LEU A N 1
ATOM 1716 C CA . LEU A 1 231 ? 73.674 22.389 -97.778 1.00 73.00 231 LEU A CA 1
ATOM 1717 C C . LEU A 1 231 ? 75.151 22.302 -98.169 1.00 73.00 231 LEU A C 1
ATOM 1719 O O . LEU A 1 231 ? 75.919 23.229 -97.912 1.00 73.00 231 LEU A O 1
ATOM 1723 N N . LYS A 1 232 ? 75.545 21.199 -98.811 1.00 72.69 232 LYS A N 1
ATOM 1724 C CA . LYS A 1 232 ? 76.848 21.088 -99.476 1.00 72.69 232 LYS A CA 1
ATOM 1725 C C . LYS A 1 232 ? 76.709 21.498 -100.935 1.00 72.69 232 LYS A C 1
ATOM 1727 O O . LYS A 1 232 ? 75.808 21.019 -101.621 1.00 72.69 232 LYS A O 1
ATOM 1732 N N . VAL A 1 233 ? 77.623 22.334 -101.409 1.00 73.62 233 VAL A N 1
ATOM 1733 C CA . VAL A 1 233 ? 77.667 22.790 -102.797 1.00 73.62 233 VAL A CA 1
ATOM 1734 C C . VAL A 1 233 ? 79.070 22.566 -103.354 1.00 73.62 233 VAL A C 1
ATOM 1736 O O . VAL A 1 233 ? 80.050 23.051 -102.794 1.00 73.62 233 VAL A O 1
ATOM 1739 N N . THR A 1 234 ? 79.159 21.849 -104.475 1.00 74.56 234 THR A N 1
ATOM 1740 C CA . THR A 1 234 ? 80.382 21.743 -105.281 1.00 74.56 234 THR A CA 1
ATOM 1741 C C . THR A 1 234 ? 80.321 22.759 -106.415 1.00 74.56 234 THR A C 1
ATOM 1743 O O . THR A 1 234 ? 79.382 22.763 -107.217 1.00 74.56 234 THR A O 1
ATOM 1746 N N . LEU A 1 235 ? 81.333 23.615 -106.482 1.00 73.75 235 LEU A N 1
ATOM 1747 C CA . LEU A 1 235 ? 81.511 24.662 -107.481 1.00 73.75 235 LEU A CA 1
ATOM 1748 C C . LEU A 1 235 ? 82.654 24.238 -108.412 1.00 73.75 235 LEU A C 1
ATOM 1750 O O . LEU A 1 235 ? 83.674 23.738 -107.945 1.00 73.75 235 LEU A O 1
ATOM 1754 N N . LEU A 1 236 ? 82.456 24.354 -109.728 1.00 69.38 236 LEU A N 1
ATOM 1755 C CA . LEU A 1 236 ? 83.344 23.766 -110.743 1.00 69.38 236 LEU A CA 1
ATOM 1756 C C . LEU A 1 236 ? 84.246 24.828 -111.412 1.00 69.38 236 LEU A C 1
ATOM 1758 O O . LEU A 1 236 ? 83.822 25.986 -111.524 1.00 69.38 236 LEU A O 1
ATOM 1762 N N . PRO A 1 237 ? 85.444 24.448 -111.911 1.00 68.50 237 PRO A N 1
ATOM 1763 C CA . PRO A 1 237 ? 86.377 25.347 -112.591 1.00 68.50 237 PRO A CA 1
ATOM 1764 C C . PRO A 1 237 ? 85.711 26.157 -113.699 1.00 68.50 237 PRO A C 1
ATOM 1766 O O . PRO A 1 237 ? 84.977 25.602 -114.521 1.00 68.50 237 PRO A O 1
ATOM 1769 N N . GLY A 1 238 ? 85.947 27.472 -113.727 1.00 65.62 238 GLY A N 1
ATOM 1770 C CA . GLY A 1 238 ? 85.404 28.361 -114.766 1.00 65.62 238 GLY A CA 1
ATOM 1771 C C . GLY A 1 238 ? 83.868 28.371 -114.903 1.00 65.62 238 GLY A C 1
ATOM 1772 O O . GLY A 1 238 ? 83.349 28.822 -115.926 1.00 65.62 238 GLY A O 1
ATOM 1773 N N . LYS A 1 239 ? 83.127 27.848 -113.911 1.00 61.16 239 LYS A N 1
ATOM 1774 C CA . LYS A 1 239 ? 81.653 27.722 -113.902 1.00 61.16 239 LYS A CA 1
ATOM 1775 C C . LYS A 1 239 ? 81.029 28.187 -112.579 1.00 61.16 239 LYS A C 1
ATOM 1777 O O . LYS A 1 239 ? 80.049 27.617 -112.100 1.00 61.16 239 LYS A O 1
ATOM 1782 N N . TRP A 1 240 ? 81.579 29.258 -112.012 1.00 66.75 240 TRP A N 1
ATOM 1783 C CA . TRP A 1 240 ? 81.007 29.981 -110.872 1.00 66.75 240 TRP A CA 1
ATOM 1784 C C . TRP A 1 240 ? 79.859 30.882 -111.348 1.00 66.75 240 TRP A C 1
ATOM 1786 O O . TRP A 1 240 ? 79.993 32.094 -111.499 1.00 66.75 240 TRP A O 1
ATOM 1796 N N . ASP A 1 241 ? 78.740 30.240 -111.677 1.00 62.88 241 ASP A N 1
ATOM 1797 C CA . ASP A 1 241 ? 77.590 30.861 -112.328 1.00 62.88 241 ASP A CA 1
ATOM 1798 C C . ASP A 1 241 ? 76.773 31.742 -111.368 1.00 62.88 241 ASP A C 1
ATOM 1800 O O . ASP A 1 241 ? 76.102 31.251 -110.461 1.00 62.88 241 ASP A O 1
ATOM 1804 N N . SER A 1 242 ? 76.787 33.053 -111.627 1.00 60.19 242 SER A N 1
ATOM 1805 C CA . SER A 1 242 ? 76.039 34.065 -110.869 1.00 60.19 242 SER A CA 1
ATOM 1806 C C . SER A 1 242 ? 74.508 33.963 -110.958 1.00 60.19 242 SER A C 1
ATOM 1808 O O . SER A 1 242 ? 73.824 34.752 -110.307 1.00 60.19 242 SER A O 1
ATOM 1810 N N . GLN A 1 243 ? 73.970 33.049 -111.773 1.00 61.41 243 GLN A N 1
ATOM 1811 C CA . GLN A 1 243 ? 72.534 32.778 -111.902 1.00 61.41 243 GLN A CA 1
ATOM 1812 C C . GLN A 1 243 ? 72.126 31.405 -111.347 1.00 61.41 243 GLN A C 1
ATOM 1814 O O . GLN A 1 243 ? 70.957 31.033 -111.437 1.00 61.41 243 GLN A O 1
ATOM 1819 N N . LYS A 1 244 ? 73.056 30.634 -110.765 1.00 70.12 244 LYS A N 1
ATOM 1820 C CA . LYS A 1 244 ? 72.729 29.315 -110.219 1.00 70.12 244 LYS A CA 1
ATOM 1821 C C . LYS A 1 244 ? 72.126 29.431 -108.819 1.00 70.12 244 LYS A C 1
ATOM 1823 O O . LYS A 1 244 ? 72.825 29.675 -107.836 1.00 70.12 244 LYS A O 1
ATOM 1828 N N . GLU A 1 245 ? 70.819 29.224 -108.754 1.00 69.94 245 GLU A N 1
ATOM 1829 C CA . GLU A 1 245 ? 70.044 29.194 -107.516 1.00 69.94 245 GLU A CA 1
ATOM 1830 C C . GLU A 1 245 ? 70.235 27.872 -106.762 1.00 69.94 245 GLU A C 1
ATOM 1832 O O . GLU A 1 245 ? 70.260 26.788 -107.353 1.00 69.94 245 GLU A O 1
ATOM 1837 N N . TYR A 1 246 ? 70.329 27.966 -105.437 1.00 71.00 246 TYR A N 1
ATOM 1838 C CA . TYR A 1 246 ? 70.305 26.822 -104.533 1.00 71.00 246 TYR A CA 1
ATOM 1839 C C . TYR A 1 246 ? 69.124 26.963 -103.571 1.00 71.00 246 TYR A C 1
ATOM 1841 O O . TYR A 1 246 ? 68.849 28.047 -103.050 1.00 71.00 246 TYR A O 1
ATOM 1849 N N . ARG A 1 247 ? 68.411 25.854 -103.353 1.00 65.94 247 ARG A N 1
ATOM 1850 C CA . ARG A 1 247 ? 67.206 25.789 -102.522 1.00 65.94 247 ARG A CA 1
ATOM 1851 C C . ARG A 1 247 ? 67.463 24.918 -101.301 1.00 65.94 247 ARG A C 1
ATOM 1853 O O . ARG A 1 247 ? 68.013 23.825 -101.432 1.00 65.94 247 ARG A O 1
ATOM 1860 N N . ILE A 1 248 ? 67.023 25.377 -100.132 1.00 68.62 248 ILE A N 1
ATOM 1861 C CA . ILE A 1 248 ? 66.935 24.545 -98.929 1.00 68.62 248 ILE A CA 1
ATOM 1862 C C . ILE A 1 248 ? 65.457 24.361 -98.604 1.00 68.62 248 ILE A C 1
ATOM 1864 O O . ILE A 1 248 ? 64.750 25.314 -98.291 1.00 68.62 248 ILE A O 1
ATOM 1868 N N . GLU A 1 249 ? 64.986 23.124 -98.718 1.00 64.69 249 GLU A N 1
ATOM 1869 C CA . GLU A 1 249 ? 63.585 22.786 -98.482 1.00 64.69 249 GLU A CA 1
ATOM 1870 C C . GLU A 1 249 ? 63.315 22.576 -96.980 1.00 64.69 249 GLU A C 1
ATOM 1872 O O . GLU A 1 249 ? 64.181 22.148 -96.204 1.00 64.69 249 GLU A O 1
ATOM 1877 N N . ASP A 1 250 ? 62.100 22.934 -96.563 1.00 59.47 250 ASP A N 1
ATOM 1878 C CA . ASP A 1 250 ? 61.587 22.836 -95.193 1.00 59.47 250 ASP A CA 1
ATOM 1879 C C . ASP A 1 250 ? 62.453 23.533 -94.122 1.00 59.47 250 ASP A C 1
ATOM 1881 O O . ASP A 1 250 ? 62.725 22.969 -93.057 1.00 59.47 250 ASP A O 1
ATOM 1885 N N . VAL A 1 251 ? 62.922 24.755 -94.401 1.00 63.75 251 VAL A N 1
ATOM 1886 C CA . VAL A 1 251 ? 63.496 25.673 -93.397 1.00 63.75 251 VAL A CA 1
ATOM 1887 C C . VAL A 1 251 ? 62.820 27.028 -93.499 1.00 63.75 251 VAL A C 1
ATOM 1889 O O . VAL A 1 251 ? 62.811 27.645 -94.562 1.00 63.75 251 VAL A O 1
ATOM 1892 N N . LEU A 1 252 ? 62.306 27.523 -92.373 1.00 61.53 252 LEU A N 1
ATOM 1893 C CA . LEU A 1 252 ? 61.900 28.916 -92.255 1.00 61.53 252 LEU A CA 1
ATOM 1894 C C . LEU A 1 252 ? 63.151 29.777 -92.043 1.00 61.53 252 LEU A C 1
ATOM 1896 O O . LEU A 1 252 ? 63.584 29.974 -90.910 1.00 61.53 252 LEU A O 1
ATOM 1900 N N . ILE A 1 253 ? 63.735 30.275 -93.133 1.00 63.66 253 ILE A N 1
ATOM 1901 C CA . ILE A 1 253 ? 64.757 31.323 -93.051 1.00 63.66 253 ILE A CA 1
ATOM 1902 C C . ILE A 1 253 ? 64.045 32.622 -92.666 1.00 63.66 253 ILE A C 1
ATOM 1904 O O . ILE A 1 253 ? 63.094 33.043 -93.327 1.00 63.66 253 ILE A O 1
ATOM 1908 N N . THR A 1 254 ? 64.485 33.241 -91.576 1.00 61.69 254 THR A N 1
ATOM 1909 C CA . THR A 1 254 ? 64.002 34.555 -91.132 1.00 61.69 254 THR A CA 1
ATOM 1910 C C . THR A 1 254 ? 65.085 35.610 -91.373 1.00 61.69 254 THR A C 1
ATOM 1912 O O . THR A 1 254 ? 66.254 35.250 -91.502 1.00 61.69 254 THR A O 1
ATOM 1915 N N . PRO A 1 255 ? 64.765 36.918 -91.348 1.00 60.22 255 PRO A N 1
ATOM 1916 C CA . PRO A 1 255 ? 65.779 37.976 -91.413 1.00 60.22 255 PRO A CA 1
ATOM 1917 C C . PRO A 1 255 ? 66.818 37.968 -90.273 1.00 60.22 255 PRO A C 1
ATOM 1919 O O . PRO A 1 255 ? 67.743 38.772 -90.310 1.00 60.22 255 PRO A O 1
ATOM 1922 N N . ALA A 1 256 ? 66.652 37.107 -89.261 1.00 60.09 256 ALA A N 1
ATOM 1923 C CA . ALA A 1 256 ? 67.575 36.911 -88.143 1.00 60.09 256 ALA A CA 1
ATOM 1924 C C . ALA A 1 256 ? 68.296 35.543 -88.174 1.00 60.09 256 ALA A C 1
ATOM 1926 O O . ALA A 1 256 ? 68.956 35.188 -87.205 1.00 60.09 256 ALA A O 1
ATOM 1927 N N . THR A 1 257 ? 68.139 34.758 -89.246 1.00 64.19 257 THR A N 1
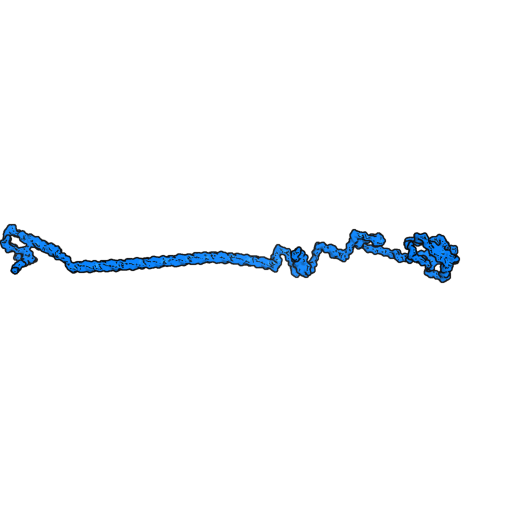ATOM 1928 C CA . THR A 1 257 ? 68.825 33.470 -89.421 1.00 64.19 257 THR A CA 1
ATOM 1929 C C . THR A 1 257 ? 70.234 33.707 -89.960 1.00 64.19 257 THR A C 1
ATOM 1931 O O . THR A 1 257 ? 70.390 34.198 -91.080 1.00 64.19 257 THR A O 1
ATOM 1934 N N . ASP A 1 258 ? 71.255 33.325 -89.193 1.00 66.69 258 ASP A N 1
ATOM 1935 C CA . ASP A 1 258 ? 72.647 33.435 -89.628 1.00 66.69 258 ASP A CA 1
ATOM 1936 C C . ASP A 1 258 ? 72.974 32.328 -90.644 1.00 66.69 258 ASP A C 1
ATOM 1938 O O . ASP A 1 258 ? 72.823 31.133 -90.374 1.00 66.69 258 ASP A O 1
ATOM 1942 N N . ILE A 1 259 ? 73.446 32.732 -91.828 1.00 69.94 259 ILE A N 1
ATOM 1943 C CA . ILE A 1 259 ? 73.935 31.825 -92.874 1.00 69.94 259 ILE A CA 1
ATOM 1944 C C . ILE A 1 259 ? 75.458 31.902 -92.889 1.00 69.94 259 ILE A C 1
ATOM 1946 O O . ILE A 1 259 ? 76.034 32.848 -93.430 1.00 69.94 259 ILE A O 1
ATOM 1950 N N . ILE A 1 260 ? 76.119 30.889 -92.330 1.00 70.62 260 ILE A N 1
ATOM 1951 C CA . ILE A 1 260 ? 77.582 30.799 -92.354 1.00 70.62 260 ILE A CA 1
ATOM 1952 C C . ILE A 1 260 ? 78.006 29.952 -93.555 1.00 70.62 260 ILE A C 1
ATOM 1954 O O . ILE A 1 260 ? 77.576 28.808 -93.713 1.00 70.62 260 ILE A O 1
ATOM 1958 N N . MET A 1 261 ? 78.849 30.528 -94.410 1.00 73.75 261 MET A N 1
ATOM 1959 C CA . MET A 1 261 ? 79.497 29.839 -95.522 1.00 73.75 261 MET A CA 1
ATOM 1960 C C . MET A 1 261 ? 80.906 29.430 -95.097 1.00 73.75 261 MET A C 1
ATOM 1962 O O . MET A 1 261 ? 81.762 30.287 -94.892 1.00 73.75 261 MET A O 1
ATOM 1966 N N . GLU A 1 262 ? 81.152 28.128 -94.985 1.00 73.69 262 GLU A N 1
ATOM 1967 C CA . GLU A 1 262 ? 82.448 27.576 -94.587 1.00 73.69 262 GLU A CA 1
ATOM 1968 C C . GLU A 1 262 ? 83.015 26.677 -95.700 1.00 73.69 262 GLU A C 1
ATOM 1970 O O . GLU A 1 262 ? 82.254 25.968 -96.374 1.00 73.69 262 GLU A O 1
ATOM 1975 N N . PRO A 1 263 ? 84.343 26.653 -95.916 1.00 72.06 263 PRO A N 1
ATOM 1976 C CA . PRO A 1 263 ? 84.968 25.617 -96.731 1.00 72.06 263 PRO A CA 1
ATOM 1977 C C . PRO A 1 263 ? 84.735 24.242 -96.095 1.00 72.06 263 PRO A C 1
ATOM 1979 O O . PRO A 1 263 ? 84.642 24.105 -94.874 1.00 72.06 263 PRO A O 1
ATOM 1982 N N . GLU A 1 264 ? 84.640 23.190 -96.908 1.00 72.19 264 GLU A N 1
ATOM 1983 C CA . GLU A 1 264 ? 84.444 21.852 -96.354 1.00 72.19 264 GLU A CA 1
ATOM 1984 C C . GLU A 1 264 ? 85.659 21.392 -95.520 1.00 72.19 264 GLU A C 1
ATOM 1986 O O . GLU A 1 264 ? 86.814 21.644 -95.872 1.00 72.19 264 GLU A O 1
ATOM 1991 N N . VAL A 1 265 ? 85.401 20.698 -94.406 1.00 67.38 265 VAL A N 1
ATOM 1992 C CA . VAL A 1 265 ? 86.435 20.121 -93.532 1.00 67.38 265 VAL A CA 1
ATOM 1993 C C . VAL A 1 265 ? 87.399 19.262 -94.361 1.00 67.38 265 VAL A C 1
ATOM 1995 O O . VAL A 1 265 ? 86.981 18.275 -94.964 1.00 67.38 265 VAL A O 1
ATOM 1998 N N . GLY A 1 266 ? 88.682 19.637 -94.373 1.00 66.50 266 GLY A N 1
ATOM 1999 C CA . GLY A 1 266 ? 89.722 19.003 -95.198 1.00 66.50 266 GLY A CA 1
ATOM 2000 C C . GLY A 1 266 ? 90.111 19.770 -96.472 1.00 66.50 266 GLY A C 1
ATOM 2001 O O . GLY A 1 266 ? 90.941 19.282 -97.233 1.00 66.50 266 GLY A O 1
ATOM 2002 N N . THR A 1 267 ? 89.552 20.962 -96.706 1.00 70.94 267 THR A N 1
ATOM 2003 C CA . THR A 1 267 ? 89.984 21.879 -97.777 1.00 70.94 267 THR A CA 1
ATOM 2004 C C . THR A 1 267 ? 91.451 22.300 -97.589 1.00 70.94 267 THR A C 1
ATOM 2006 O O . THR A 1 267 ? 91.870 22.588 -96.469 1.00 70.94 267 THR A O 1
ATOM 2009 N N . SER A 1 268 ? 92.241 22.339 -98.669 1.00 74.81 268 SER A N 1
ATOM 2010 C CA . SER A 1 268 ? 93.650 22.756 -98.609 1.00 74.81 268 SER A CA 1
ATOM 2011 C C . SER A 1 268 ? 93.800 24.274 -98.463 1.00 74.81 268 SER A C 1
ATOM 2013 O O . SER A 1 268 ? 92.951 25.040 -98.915 1.00 74.81 268 SER A O 1
ATOM 2015 N N . GLU A 1 269 ? 94.914 24.723 -97.882 1.00 77.88 269 GLU A N 1
ATOM 2016 C CA . GLU A 1 269 ? 95.224 26.150 -97.690 1.00 77.88 269 GLU A CA 1
ATOM 2017 C C . GLU A 1 269 ? 95.232 26.936 -99.016 1.00 77.88 269 GLU A C 1
ATOM 2019 O O . GLU A 1 269 ? 94.724 28.052 -99.090 1.00 77.88 269 GLU A O 1
ATOM 2024 N N . THR A 1 270 ? 95.700 26.316 -100.105 1.00 73.19 270 THR A N 1
ATOM 2025 C CA . THR A 1 270 ? 95.629 26.889 -101.459 1.00 73.19 270 THR A CA 1
ATOM 2026 C C . THR A 1 270 ? 94.186 27.153 -101.893 1.00 73.19 270 THR A C 1
ATOM 2028 O O . THR A 1 270 ? 93.890 28.230 -102.400 1.00 73.19 270 THR A O 1
ATOM 2031 N N . VAL A 1 271 ? 93.274 26.199 -101.671 1.00 69.56 271 VAL A N 1
ATOM 2032 C CA . VAL A 1 271 ? 91.850 26.369 -101.999 1.00 69.56 271 VAL A CA 1
ATOM 2033 C C . VAL A 1 271 ? 91.193 27.393 -101.069 1.00 69.56 271 VAL A C 1
ATOM 2035 O O . VAL A 1 271 ? 90.367 28.175 -101.527 1.00 69.56 271 VAL A O 1
ATOM 2038 N N . TYR A 1 272 ? 91.584 27.445 -99.792 1.00 74.75 272 TYR A N 1
ATOM 2039 C CA . TYR A 1 272 ? 91.089 28.440 -98.837 1.00 74.75 272 TYR A CA 1
ATOM 2040 C C . TYR A 1 272 ? 91.402 29.876 -99.288 1.00 74.75 272 TYR A C 1
ATOM 2042 O O . TYR A 1 272 ? 90.504 30.716 -99.335 1.00 74.75 272 TYR A O 1
ATOM 2050 N N . ASN A 1 273 ? 92.648 30.145 -99.684 1.00 75.19 273 ASN A N 1
ATOM 2051 C CA . ASN A 1 273 ? 93.052 31.469 -100.167 1.00 75.19 273 ASN A CA 1
ATOM 2052 C C . ASN A 1 273 ? 92.318 31.842 -101.466 1.00 75.19 273 ASN A C 1
ATOM 2054 O O . ASN A 1 273 ? 91.826 32.957 -101.597 1.00 75.19 273 ASN A O 1
ATOM 2058 N N . ILE A 1 274 ? 92.126 30.878 -102.370 1.00 69.81 274 ILE A N 1
ATOM 2059 C CA . ILE A 1 274 ? 91.343 31.058 -103.601 1.00 69.81 274 ILE A CA 1
ATOM 2060 C C . ILE A 1 274 ? 89.862 31.395 -103.311 1.00 69.81 274 ILE A C 1
ATOM 2062 O O . ILE A 1 274 ? 89.281 32.229 -104.001 1.00 69.81 274 ILE A O 1
ATOM 2066 N N . ILE A 1 275 ? 89.242 30.797 -102.284 1.00 70.81 275 ILE A N 1
ATOM 2067 C CA . ILE A 1 275 ? 87.879 31.153 -101.829 1.00 70.81 275 ILE A CA 1
ATOM 2068 C C . ILE A 1 275 ? 87.833 32.595 -101.306 1.00 70.81 275 ILE A C 1
ATOM 2070 O O . ILE A 1 275 ? 86.865 33.310 -101.577 1.00 70.81 275 ILE A O 1
ATOM 2074 N N . ALA A 1 276 ? 88.855 33.015 -100.556 1.00 70.31 276 ALA A N 1
ATOM 2075 C CA . ALA A 1 276 ? 88.941 34.360 -99.996 1.00 70.31 276 ALA A CA 1
ATOM 2076 C C . ALA A 1 276 ? 89.106 35.428 -101.096 1.00 70.31 276 ALA A C 1
ATOM 2078 O O . ALA A 1 276 ? 88.331 36.386 -101.137 1.00 70.31 276 ALA A O 1
ATOM 2079 N N . ASP A 1 277 ? 90.039 35.216 -102.030 1.00 71.56 277 ASP A N 1
ATOM 2080 C CA . ASP A 1 277 ? 90.334 36.138 -103.138 1.00 71.56 277 ASP A CA 1
ATOM 2081 C C . ASP A 1 277 ? 89.179 36.242 -104.156 1.00 71.56 277 ASP A C 1
ATOM 2083 O O . ASP A 1 277 ? 88.957 37.296 -104.756 1.00 71.56 277 ASP A O 1
ATOM 2087 N N . ALA A 1 278 ? 88.382 35.179 -104.320 1.00 67.31 278 ALA A N 1
ATOM 2088 C CA . ALA A 1 278 ? 87.210 35.158 -105.202 1.00 67.31 278 ALA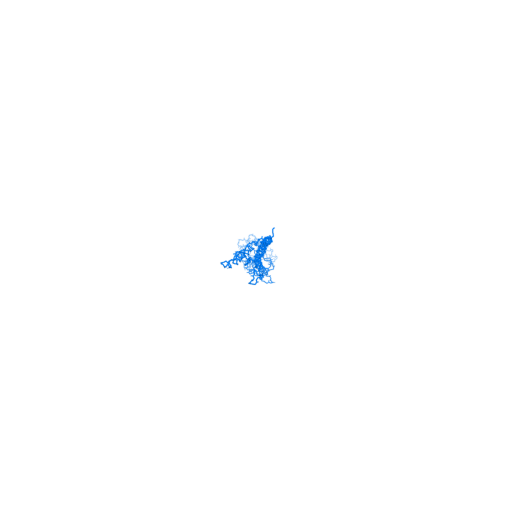 A CA 1
ATOM 2089 C C . ALA A 1 278 ? 86.073 36.118 -104.770 1.00 67.31 278 ALA A C 1
ATOM 2091 O O . ALA A 1 278 ? 85.131 36.345 -105.540 1.00 67.31 278 ALA A O 1
ATOM 2092 N N . HIS A 1 279 ? 86.136 36.692 -103.558 1.00 69.75 279 HIS A N 1
ATOM 2093 C CA . HIS A 1 279 ? 85.145 37.630 -103.009 1.00 69.75 279 HIS A CA 1
ATOM 2094 C C . HIS A 1 279 ? 83.696 37.150 -103.209 1.00 69.75 279 HIS A C 1
ATOM 2096 O O . HIS A 1 279 ? 82.878 37.777 -103.890 1.00 69.75 279 HIS A O 1
ATOM 2102 N N . ILE A 1 280 ? 83.388 35.983 -102.646 1.00 71.44 280 ILE A N 1
ATOM 2103 C CA . ILE A 1 280 ? 82.099 35.320 -102.841 1.00 71.44 280 ILE A CA 1
ATOM 2104 C C . ILE A 1 280 ? 81.017 36.004 -102.000 1.00 71.44 280 ILE A C 1
ATOM 2106 O O . ILE A 1 280 ? 81.163 36.184 -100.793 1.00 71.44 280 ILE A O 1
ATOM 2110 N N . VAL A 1 281 ? 79.894 36.336 -102.633 1.00 70.50 281 VAL A N 1
ATOM 2111 C CA . VAL A 1 281 ? 78.707 36.894 -101.983 1.00 70.50 281 VAL A CA 1
ATOM 2112 C C . VAL A 1 281 ? 77.553 35.907 -102.095 1.00 70.50 281 VAL A C 1
ATOM 2114 O O . VAL A 1 281 ? 77.180 35.493 -103.193 1.00 70.50 281 VAL A O 1
ATOM 2117 N N . CYS A 1 282 ? 76.954 35.573 -100.955 1.00 71.06 282 CYS A N 1
ATOM 2118 C CA . CYS A 1 282 ? 75.666 34.893 -100.877 1.00 71.06 282 CYS A CA 1
ATOM 2119 C C . CYS A 1 282 ? 74.561 35.935 -100.641 1.00 71.06 282 CYS A C 1
ATOM 2121 O O . CYS A 1 282 ? 74.744 36.854 -99.840 1.00 71.06 282 CYS A O 1
ATOM 2123 N N . ARG A 1 283 ? 73.419 35.820 -101.330 1.00 71.12 283 ARG A N 1
ATOM 2124 C CA . ARG A 1 283 ? 72.245 36.674 -101.088 1.00 71.12 283 ARG A CA 1
ATOM 2125 C C . ARG A 1 283 ? 70.951 35.864 -101.134 1.00 71.12 283 ARG A C 1
ATOM 2127 O O . ARG A 1 283 ? 70.683 35.192 -102.128 1.00 71.12 283 ARG A O 1
ATOM 2134 N N . GLU A 1 284 ? 70.154 35.997 -100.079 1.00 69.81 284 GLU A N 1
ATOM 2135 C CA . GLU A 1 284 ? 68.783 35.483 -99.959 1.00 69.81 284 GLU A CA 1
ATOM 2136 C C . GLU A 1 284 ? 67.831 36.247 -100.910 1.00 69.81 284 GLU A C 1
ATOM 2138 O O . GLU A 1 284 ? 68.031 37.437 -101.167 1.00 69.81 284 GLU A O 1
ATOM 2143 N N . GLN A 1 285 ? 66.858 35.551 -101.509 1.00 67.88 285 GLN A N 1
ATOM 2144 C CA . GLN A 1 285 ? 65.932 36.093 -102.527 1.00 67.88 285 GLN A CA 1
ATOM 2145 C C . GLN A 1 285 ? 64.445 35.934 -102.142 1.00 67.88 285 GLN A C 1
ATOM 2147 O O . GLN A 1 285 ? 63.559 36.023 -102.993 1.00 67.88 285 GLN A O 1
ATOM 2152 N N . GLY A 1 286 ? 64.155 35.679 -100.868 1.00 64.44 286 GLY A N 1
ATOM 2153 C CA . GLY A 1 286 ? 62.873 35.196 -100.368 1.00 64.44 286 GLY A CA 1
ATOM 2154 C C . GLY A 1 286 ? 62.713 33.671 -100.453 1.00 64.44 286 GLY A C 1
ATOM 2155 O O . GLY A 1 286 ? 63.375 32.976 -101.225 1.00 64.44 286 GLY A O 1
ATOM 2156 N N . ASN A 1 287 ? 61.753 33.145 -99.683 1.00 64.06 287 ASN A N 1
ATOM 2157 C CA . ASN A 1 287 ? 61.241 31.766 -99.757 1.00 64.06 287 ASN A CA 1
ATOM 2158 C C . ASN A 1 287 ? 62.288 30.633 -99.633 1.00 64.06 287 ASN A C 1
ATOM 2160 O O . ASN A 1 287 ? 62.047 29.527 -100.122 1.00 64.06 287 ASN A O 1
ATOM 2164 N N . GLY A 1 288 ? 63.430 30.873 -98.977 1.00 65.88 288 GLY A N 1
ATOM 2165 C CA . GLY A 1 288 ? 64.465 29.847 -98.773 1.00 65.88 288 GLY A CA 1
ATOM 2166 C C . GLY A 1 288 ? 65.393 29.623 -99.976 1.00 65.88 288 GLY A C 1
ATOM 2167 O O . GLY A 1 288 ? 66.080 28.599 -100.045 1.00 65.88 288 GLY A O 1
ATOM 2168 N N . TYR A 1 289 ? 65.412 30.567 -100.921 1.00 69.25 289 TYR A N 1
ATOM 2169 C CA . TYR A 1 289 ? 66.319 30.578 -102.068 1.00 69.25 289 TYR A CA 1
ATOM 2170 C C . TYR A 1 289 ? 67.501 31.511 -101.817 1.00 69.25 289 TYR A C 1
ATOM 2172 O O . TYR A 1 289 ? 67.342 32.620 -101.300 1.00 69.25 289 TYR A O 1
ATOM 2180 N N . PHE A 1 290 ? 68.688 31.093 -102.254 1.00 71.25 290 PHE A N 1
ATOM 2181 C CA . PHE A 1 290 ? 69.865 31.953 -102.276 1.00 71.25 290 PHE A CA 1
ATOM 2182 C C . PHE A 1 290 ? 70.658 31.817 -103.574 1.00 71.25 290 PHE A C 1
ATOM 2184 O O . PHE A 1 290 ? 70.714 30.757 -104.204 1.00 71.25 290 PHE A O 1
ATOM 2191 N N . ILE A 1 291 ? 71.291 32.926 -103.953 1.00 71.12 291 ILE A N 1
ATOM 2192 C CA . ILE A 1 291 ? 72.203 33.020 -105.092 1.00 71.12 291 ILE A CA 1
ATOM 2193 C C . ILE A 1 291 ? 73.620 33.197 -104.551 1.00 71.12 291 ILE A C 1
ATOM 2195 O O . ILE A 1 291 ? 73.865 34.055 -103.699 1.00 71.12 291 ILE A O 1
ATOM 2199 N N . ILE A 1 292 ? 74.551 32.399 -105.076 1.00 73.75 292 ILE A N 1
ATOM 2200 C CA . ILE A 1 292 ? 75.990 32.517 -104.824 1.00 73.75 292 ILE A CA 1
ATOM 2201 C C . ILE A 1 292 ? 76.614 33.243 -106.018 1.00 73.75 292 ILE A C 1
ATOM 2203 O O . ILE A 1 292 ? 76.401 32.845 -107.162 1.00 73.75 292 ILE A O 1
ATOM 2207 N N . LYS A 1 293 ? 77.404 34.290 -105.774 1.00 71.94 293 LYS A N 1
ATOM 2208 C CA . LYS A 1 293 ? 78.078 35.057 -106.826 1.00 71.94 293 LYS A CA 1
ATOM 2209 C C . LYS A 1 293 ? 79.547 35.306 -106.489 1.00 71.94 293 LYS A C 1
ATOM 2211 O O . LYS A 1 293 ? 79.856 35.781 -105.404 1.00 71.94 293 LYS A O 1
ATOM 2216 N N . CYS A 1 294 ? 80.431 35.035 -107.445 1.00 71.00 294 CYS A N 1
ATOM 2217 C CA . CYS A 1 294 ? 81.836 35.447 -107.416 1.00 71.00 294 CYS A CA 1
ATOM 2218 C C . CYS A 1 294 ? 81.948 36.931 -107.816 1.00 71.00 294 CYS A C 1
ATOM 2220 O O . CYS A 1 294 ? 81.270 37.351 -108.762 1.00 71.00 294 CYS A O 1
ATOM 2222 N N . LEU A 1 295 ? 82.762 37.720 -107.107 1.00 69.69 295 LEU A N 1
ATOM 2223 C CA . LEU A 1 295 ? 83.081 39.107 -107.490 1.00 69.69 295 LEU A CA 1
ATOM 2224 C C . LEU A 1 295 ? 84.530 39.279 -107.977 1.00 69.69 295 LEU A C 1
ATOM 2226 O O . LEU A 1 295 ? 84.813 40.279 -108.633 1.00 69.69 295 LEU A O 1
ATOM 2230 N N . GLY A 1 296 ? 85.418 38.328 -107.671 1.00 70.75 296 GLY A N 1
ATOM 2231 C CA . GLY A 1 296 ? 86.765 38.218 -108.235 1.00 70.75 296 GLY A CA 1
ATOM 2232 C C . GLY A 1 296 ? 86.844 37.249 -109.421 1.00 70.75 296 GLY A C 1
ATOM 2233 O O . GLY A 1 296 ? 85.821 36.810 -109.958 1.00 70.75 296 GLY A O 1
ATOM 2234 N N . ASP A 1 297 ? 88.072 36.901 -109.809 1.00 68.50 297 ASP A N 1
ATOM 2235 C CA . ASP A 1 297 ? 88.341 35.900 -110.845 1.00 68.50 297 ASP A CA 1
ATOM 2236 C C . ASP A 1 297 ? 87.950 34.486 -110.386 1.00 68.50 297 ASP A C 1
ATOM 2238 O O . ASP A 1 297 ? 88.063 34.125 -109.214 1.00 68.50 297 ASP A O 1
ATOM 2242 N N . ALA A 1 298 ? 87.465 33.671 -111.326 1.00 65.12 298 ALA A N 1
ATOM 2243 C CA . ALA A 1 298 ? 86.974 32.333 -111.017 1.00 65.12 298 ALA A CA 1
ATOM 2244 C C . ALA A 1 298 ? 88.130 31.330 -110.805 1.00 65.12 298 ALA A C 1
ATOM 2246 O O . ALA A 1 298 ? 89.042 31.280 -111.634 1.00 65.12 298 ALA A O 1
ATOM 2247 N N . PRO A 1 299 ? 88.049 30.457 -109.781 1.00 65.81 299 PRO A N 1
ATOM 2248 C CA . PRO A 1 299 ? 89.001 29.370 -109.563 1.00 65.81 299 PRO A CA 1
ATOM 2249 C C . PRO A 1 299 ? 89.196 28.445 -110.773 1.00 65.81 299 PRO A C 1
ATOM 2251 O O . PRO A 1 299 ? 88.246 28.092 -111.484 1.00 65.81 299 PRO A O 1
ATOM 2254 N N . ASP A 1 300 ? 90.433 27.978 -110.933 1.00 67.88 300 ASP A N 1
ATOM 2255 C CA . ASP A 1 300 ? 90.875 26.966 -111.898 1.00 67.88 300 ASP A CA 1
ATOM 2256 C C . ASP A 1 300 ? 90.647 25.516 -111.415 1.00 67.88 300 ASP A C 1
ATOM 2258 O O . ASP A 1 300 ? 90.737 24.575 -112.205 1.00 67.88 300 ASP A O 1
ATOM 2262 N N . GLN A 1 301 ? 90.270 25.330 -110.146 1.00 68.94 301 GLN A N 1
ATOM 2263 C CA . GLN A 1 301 ? 89.941 24.039 -109.530 1.00 68.94 301 GLN A CA 1
ATOM 2264 C C . GLN A 1 301 ? 88.537 24.008 -108.894 1.00 68.94 301 GLN A C 1
ATOM 2266 O O . GLN A 1 301 ? 87.946 25.043 -108.582 1.00 68.94 301 GLN A O 1
ATOM 2271 N N . SER A 1 302 ? 87.982 22.800 -108.721 1.00 72.75 302 SER A N 1
ATOM 2272 C CA . SER A 1 302 ? 86.692 22.598 -108.045 1.00 72.75 302 SER A CA 1
ATOM 2273 C C . SER A 1 302 ? 86.796 22.909 -106.553 1.00 72.75 302 SER A C 1
ATOM 2275 O O . SER A 1 302 ? 87.786 22.558 -105.915 1.00 72.75 302 SER A O 1
ATOM 2277 N N . VAL A 1 303 ? 85.738 23.476 -105.976 1.00 73.25 303 VAL A N 1
ATOM 2278 C CA . VAL A 1 303 ? 85.680 23.840 -104.556 1.00 73.25 303 VAL A CA 1
ATOM 2279 C C . VAL A 1 303 ? 84.391 23.328 -103.920 1.00 73.25 303 VAL A C 1
ATOM 2281 O O . VAL A 1 303 ? 83.303 23.550 -104.450 1.00 73.25 303 VAL A O 1
ATOM 2284 N N . ASN A 1 304 ? 84.506 22.680 -102.759 1.00 74.94 304 ASN A N 1
ATOM 2285 C CA . ASN A 1 304 ? 83.364 22.308 -101.926 1.00 74.94 304 ASN A CA 1
ATOM 2286 C C . ASN A 1 304 ? 83.168 23.326 -100.802 1.00 74.94 304 ASN A C 1
ATOM 2288 O O . ASN A 1 304 ? 84.077 23.584 -100.012 1.00 74.94 304 ASN A O 1
ATOM 2292 N N . VAL A 1 305 ? 81.949 23.843 -100.695 1.00 74.56 305 VAL A N 1
ATOM 2293 C CA . VAL A 1 305 ? 81.531 24.779 -99.649 1.00 74.56 305 VAL A CA 1
ATOM 2294 C C . VAL A 1 305 ? 80.297 24.239 -98.935 1.00 74.56 305 VAL A C 1
ATOM 2296 O O . VAL A 1 305 ? 79.458 23.552 -99.529 1.00 74.56 305 VAL A O 1
ATOM 2299 N N . ARG A 1 306 ? 80.190 24.528 -97.641 1.00 75.75 306 ARG A N 1
ATOM 2300 C CA . ARG A 1 306 ? 79.059 24.156 -96.797 1.00 75.75 306 ARG A CA 1
ATOM 2301 C C . ARG A 1 306 ? 78.380 25.417 -96.289 1.00 75.75 306 ARG A C 1
ATOM 2303 O O . ARG A 1 306 ? 79.027 26.282 -95.713 1.00 75.75 306 ARG A O 1
ATOM 2310 N N . PHE A 1 307 ? 77.069 25.474 -96.462 1.00 75.00 307 PHE A N 1
ATOM 2311 C CA . PHE A 1 307 ? 76.224 26.471 -95.819 1.00 75.00 307 PHE A CA 1
ATOM 2312 C C . PHE A 1 307 ? 75.643 25.866 -94.548 1.00 75.00 307 PHE A C 1
ATOM 2314 O O . PHE A 1 307 ? 75.039 24.792 -94.607 1.00 75.00 307 PHE A O 1
ATOM 2321 N N . LEU A 1 308 ? 75.845 26.535 -93.417 1.00 71.31 308 LEU A N 1
ATOM 2322 C CA . LEU A 1 308 ? 75.242 26.217 -92.127 1.00 71.31 308 LEU A CA 1
ATOM 2323 C C . LEU A 1 308 ? 74.162 27.254 -91.818 1.00 71.31 308 LEU A C 1
ATOM 2325 O O . LEU A 1 308 ? 74.412 28.453 -91.913 1.00 71.31 308 LEU A O 1
ATOM 2329 N N . LEU A 1 309 ? 72.981 26.767 -91.442 1.00 70.00 309 LEU A N 1
ATOM 2330 C CA . LEU A 1 309 ? 71.885 27.567 -90.901 1.00 70.00 309 LEU A CA 1
ATOM 2331 C C . LEU A 1 309 ? 71.893 27.422 -89.375 1.00 70.00 309 LEU A C 1
ATOM 2333 O O . LEU A 1 309 ? 71.921 26.289 -88.874 1.00 70.00 309 LEU A O 1
ATOM 2337 N N . LEU A 1 310 ? 71.886 28.551 -88.665 1.00 63.72 310 LEU A N 1
ATOM 2338 C CA . LEU A 1 310 ? 71.837 28.635 -87.201 1.00 63.72 310 LEU A CA 1
ATOM 2339 C C . LEU A 1 310 ? 70.578 29.371 -86.718 1.00 63.72 310 LEU A C 1
ATOM 2341 O O . LEU A 1 310 ? 70.119 30.294 -87.429 1.00 63.72 310 LEU A O 1
#

Nearest PDB structures (foldseek):
  2vr3-assembly1_A  TM=3.729E-01  e=1.322E+00  Staphylococcus aureus
  3k71-assembly5_A  TM=2.053E-01  e=7.353E+00  Homo sapiens
  3k71-assembly3_E  TM=2.053E-01  e=7.353E+00  Homo sapiens

Secondary structure (DSSP, 8-state):
-------EEE-TTS-EEEEBB--TT-TT--GGGTTHHHHHHHHHHHHHHHHHHHT----HHHHHHHHHHHHHHHHHHHHHHHHHHHHHHHHHHHHHHHHHHHHHHHHHHHHHHHHHHHHHHHHHHHHHHHHHHHHHHHHHHHHHHHHTT--SS-----SSS-SEES-EEE-TT--EEE-SEE-S---S--TTTTTSSSPPPPSS-EEETTEEE-SSS--PPPGGGG---EEEEEE-TT---TT-EEE-TT----TT--EEEEEPTT--HHHHHHHHHTT-EEEE-STTEEEEE--SPPPSS-EEEEEEE-

Organism: Selenomonas ruminantium (NCBI:txid971)

pLDDT: mean 75.02, std 16.09, range [33.34, 98.69]

Radius of gyration: 97.38 Å; Cα contacts (8 Å, |Δi|>4): 235; chains: 1; bounding box: 192×74×230 Å

Sequence (310 aa):
MSGFQALEQRDKKGNILAEGVVSKDSPLTTGDNTGIYDVIAEDLRVLKSMLDNFQQEVTREDLDKVNAIAKQVDKALSDANKAAGQVKANVAIAQSAADNAKTYRDETVASVDLAASKIKEMKTLIATLNQTATNIEALLGRKEAISTGNVGYAVTFHDTANAVKGTISVDDDGEFHVSGLIHGDITGNVDRAKRAEVADKLRLPAKINGVAFDGTKDITVDAGLMQKKSLKVTLLPGKWDSQKEYRIEDVLITPATDIIMEPEVGTSETVYNIIADAHIVCREQGNGYFIIKCLGDAPDQSVNVRFLLL

Foldseek 3Di:
DDDPDFEFDADPVGHGPDGWDHDCPDPPDDPVCPPVVVVVGVVVVVVVVVVVVVPPDCDVVNVVVVVVVVVVVVVVVVVVVVVVVVVVVVVVVVVVVVVVVVVVVVVVVVVVVVVVVVVVVVVVVVVVVVVVVVVVVVVVVVVVCVVVQNDPPDPPPDDPPRQFPADWDQDPVRDTDGPGHHNDDPPPPPVPPVCPVAPDFAPDWDADVNRTGGRPDDDDDDPVVPDWDKDKDKAAAPGQDQPDKDADPPDDDDPPKDKDKAFPPPDDPVVVVVVVQQCWDWDDDPDRMITIHGPHDTDRGMTMIMITID